Protein AF-A0A7C3D0Q3-F1 (afdb_monomer_lite)

Radius of gyration: 20.53 Å; chains: 1; bounding box: 54×40×54 Å

Secondary structure (DSSP, 8-state):
-GGGT----HHHHS-HHHHHHHTTSSPPPHHHHHHHHHHHHHHHHTTPPPPHHHHHHHHHHHHHHHHHHHHHHHHTT--B-EEE--TTPPPPSSHHHHHSPPHHHHHHHHHHHHHHHHHT--EEEEEE---HHHHHHHHHHHHHHHHH-HHHHHHTTTEEEEEEEE-STTHHHHHHHHHHHHHHHHH--BGGGTB-SPP-HHHHHHHHHHHHHHB-EEEEEETTEEEEEESEEE-S-SS---

Structure (mmCIF, N/CA/C/O backbone):
data_AF-A0A7C3D0Q3-F1
#
_entry.id   AF-A0A7C3D0Q3-F1
#
loop_
_atom_site.group_PDB
_atom_site.id
_atom_site.type_symbol
_atom_site.label_atom_id
_atom_site.label_alt_id
_atom_site.label_comp_id
_atom_site.label_asym_id
_atom_site.label_entity_id
_atom_site.label_seq_id
_atom_site.pdbx_PDB_ins_code
_atom_site.Cartn_x
_atom_site.Cartn_y
_atom_site.Cartn_z
_atom_site.occupancy
_atom_site.B_iso_or_equiv
_atom_site.auth_seq_id
_atom_site.auth_comp_id
_atom_site.auth_asym_id
_atom_site.auth_atom_id
_atom_site.pdbx_PDB_model_num
ATOM 1 N N . MET A 1 1 ? 21.676 -4.104 -4.664 1.00 45.81 1 MET A N 1
ATOM 2 C CA . MET A 1 1 ? 20.736 -3.041 -4.237 1.00 45.81 1 MET A CA 1
ATOM 3 C C . MET A 1 1 ? 21.414 -2.042 -3.300 1.00 45.81 1 MET A C 1
ATOM 5 O O . MET A 1 1 ? 21.421 -0.867 -3.633 1.00 45.81 1 MET A O 1
ATOM 9 N N . HIS A 1 2 ? 22.085 -2.484 -2.223 1.00 41.41 2 HIS A N 1
ATOM 10 C CA . HIS A 1 2 ? 22.791 -1.595 -1.275 1.00 41.41 2 HIS A CA 1
ATOM 11 C C . HIS A 1 2 ? 23.830 -0.653 -1.924 1.00 41.41 2 HIS A C 1
ATOM 13 O O . HIS A 1 2 ? 23.932 0.513 -1.553 1.00 41.41 2 HIS A O 1
ATOM 19 N N . GLN A 1 3 ? 24.542 -1.120 -2.960 1.00 43.50 3 GLN A N 1
ATOM 20 C CA . GLN A 1 3 ? 25.507 -0.311 -3.723 1.00 43.50 3 GLN A CA 1
ATOM 21 C C . GLN A 1 3 ? 24.877 0.826 -4.552 1.00 43.50 3 GLN A C 1
ATOM 23 O O . GLN A 1 3 ? 25.580 1.761 -4.916 1.00 43.50 3 GLN A O 1
ATOM 28 N N . PHE A 1 4 ? 23.568 0.789 -4.824 1.00 53.25 4 PHE A N 1
ATOM 29 C CA . PHE A 1 4 ? 22.876 1.795 -5.644 1.00 53.25 4 PHE A CA 1
ATOM 30 C C . PHE A 1 4 ? 22.077 2.814 -4.809 1.00 53.25 4 PHE A C 1
ATOM 32 O O . PHE A 1 4 ? 21.431 3.690 -5.382 1.00 53.25 4 PHE A O 1
ATOM 39 N N . ARG A 1 5 ? 22.106 2.713 -3.465 1.00 52.53 5 ARG A N 1
ATOM 40 C CA . ARG A 1 5 ? 21.448 3.627 -2.497 1.00 52.53 5 ARG A CA 1
ATOM 41 C C . ARG A 1 5 ? 19.983 3.972 -2.813 1.00 52.53 5 ARG A C 1
ATOM 43 O O . ARG A 1 5 ? 19.492 5.027 -2.425 1.00 52.53 5 ARG A O 1
ATOM 50 N N . THR A 1 6 ? 19.278 3.118 -3.551 1.00 56.53 6 THR A N 1
ATOM 51 C CA . THR A 1 6 ? 17.908 3.403 -3.976 1.00 56.53 6 THR A CA 1
ATOM 52 C C . THR A 1 6 ? 16.942 2.612 -3.112 1.00 56.53 6 THR A C 1
ATOM 54 O O . THR A 1 6 ? 16.815 1.402 -3.266 1.00 56.53 6 THR A O 1
ATOM 57 N N . GLU A 1 7 ? 16.263 3.304 -2.202 1.00 65.88 7 GLU A N 1
ATOM 58 C CA . GLU A 1 7 ? 15.117 2.753 -1.485 1.00 65.88 7 GLU A CA 1
ATOM 59 C C . GLU A 1 7 ? 13.996 2.423 -2.480 1.00 65.88 7 GLU A C 1
ATOM 61 O O . GLU A 1 7 ? 13.684 3.225 -3.382 1.00 65.88 7 GLU A O 1
ATOM 66 N N . LEU A 1 8 ? 13.423 1.234 -2.318 1.00 71.12 8 LEU A N 1
ATOM 67 C CA . LEU A 1 8 ? 12.387 0.693 -3.174 1.00 71.12 8 LEU A CA 1
ATOM 68 C C . LEU A 1 8 ? 11.026 1.226 -2.724 1.00 71.12 8 LEU A C 1
ATOM 70 O O . LEU A 1 8 ? 10.570 0.910 -1.635 1.00 71.12 8 LEU A O 1
ATOM 74 N N . LYS A 1 9 ? 10.381 2.034 -3.567 1.00 76.50 9 LYS A N 1
ATOM 75 C CA . LYS A 1 9 ? 9.036 2.569 -3.307 1.00 76.50 9 LYS A CA 1
ATOM 76 C C . LYS A 1 9 ? 8.086 2.135 -4.406 1.00 76.50 9 LYS A C 1
ATOM 78 O O . LYS A 1 9 ? 8.484 2.108 -5.577 1.00 76.50 9 LYS A O 1
ATOM 83 N N . GLY A 1 10 ? 6.831 1.870 -4.064 1.00 72.31 10 GLY A N 1
ATOM 84 C CA . GLY A 1 10 ? 5.774 1.534 -5.015 1.00 72.31 10 GLY A CA 1
ATOM 85 C C . GLY A 1 10 ? 5.670 2.574 -6.126 1.00 72.31 10 GLY A C 1
ATOM 86 O O . GLY A 1 10 ? 5.628 2.227 -7.306 1.00 72.31 10 GLY A O 1
ATOM 87 N N . CYS A 1 11 ? 5.791 3.857 -5.771 1.00 80.31 11 CYS A N 1
ATOM 88 C CA . CYS A 1 11 ? 5.812 4.954 -6.735 1.00 80.31 11 CYS A CA 1
ATOM 89 C C . CYS A 1 11 ? 6.994 4.916 -7.712 1.00 80.31 11 CYS A C 1
ATOM 91 O O . CYS A 1 11 ? 6.843 5.394 -8.827 1.00 80.31 11 CYS A O 1
ATOM 93 N N . LYS A 1 12 ? 8.146 4.335 -7.349 1.00 84.25 12 LYS A N 1
ATOM 94 C CA . LYS A 1 12 ? 9.314 4.196 -8.240 1.00 84.25 12 LYS A CA 1
ATOM 95 C C . LYS A 1 12 ? 9.237 2.950 -9.120 1.00 84.25 12 LYS A C 1
ATOM 97 O O . LYS A 1 12 ? 9.771 2.966 -10.233 1.00 84.25 12 LYS A O 1
ATOM 102 N N . LEU A 1 13 ? 8.617 1.880 -8.616 1.00 87.69 13 LEU A N 1
ATOM 103 C CA . LEU A 1 13 ? 8.416 0.632 -9.354 1.00 87.69 13 LEU A CA 1
ATOM 104 C C . LEU A 1 13 ? 7.278 0.731 -10.369 1.00 87.69 13 LEU A C 1
ATOM 106 O O . LEU A 1 13 ? 7.386 0.187 -11.464 1.00 87.69 13 LEU A O 1
ATOM 110 N N . LEU A 1 14 ? 6.199 1.426 -10.011 1.00 94.06 14 LEU A N 1
ATOM 111 C CA . LEU A 1 14 ? 4.959 1.478 -10.783 1.00 94.06 14 LEU A CA 1
ATOM 112 C C . LEU A 1 14 ? 4.667 2.872 -11.357 1.00 94.06 14 LEU A C 1
ATOM 114 O O . LEU A 1 14 ? 3.518 3.198 -11.675 1.00 94.06 14 LEU A O 1
ATOM 118 N N . ASP A 1 15 ? 5.689 3.710 -11.521 1.00 93.25 15 ASP A N 1
ATOM 119 C CA . ASP A 1 15 ? 5.533 4.985 -12.220 1.00 93.25 15 ASP A CA 1
ATOM 120 C C . ASP A 1 15 ? 5.135 4.784 -13.694 1.00 93.25 15 ASP A C 1
ATOM 122 O O . ASP A 1 15 ? 5.474 3.769 -14.306 1.00 93.25 15 ASP A O 1
ATOM 126 N N . ARG A 1 16 ? 4.444 5.764 -14.289 1.00 94.62 16 ARG A N 1
ATOM 127 C CA . ARG A 1 16 ? 3.975 5.734 -15.686 1.00 94.62 16 ARG A CA 1
ATOM 128 C C . ARG A 1 16 ? 5.104 5.445 -16.672 1.00 94.62 16 ARG A C 1
ATOM 130 O O . ARG A 1 16 ? 4.909 4.670 -17.610 1.00 94.62 16 ARG A O 1
ATOM 13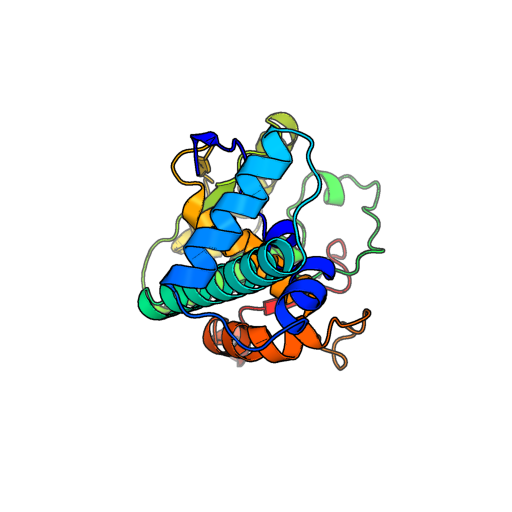7 N N . ASP A 1 17 ? 6.293 5.987 -16.424 1.00 94.69 17 ASP A N 1
ATOM 138 C CA . ASP A 1 17 ? 7.461 5.726 -17.262 1.00 94.69 17 ASP A CA 1
ATOM 139 C C . ASP A 1 17 ? 7.874 4.253 -17.252 1.00 94.69 17 ASP A C 1
ATOM 141 O O . ASP A 1 17 ? 8.265 3.729 -18.290 1.00 94.69 17 ASP A O 1
ATOM 145 N N . ARG A 1 18 ? 7.728 3.537 -16.128 1.00 95.25 18 ARG A N 1
ATOM 146 C CA . ARG A 1 18 ? 8.068 2.104 -16.054 1.00 95.25 18 ARG A CA 1
ATOM 147 C C . ARG A 1 18 ? 7.176 1.273 -16.961 1.00 95.25 18 ARG A C 1
ATOM 149 O O . ARG A 1 18 ? 7.678 0.411 -17.676 1.00 95.25 18 ARG A O 1
ATOM 156 N N . PHE A 1 19 ? 5.883 1.585 -16.995 1.00 96.56 19 PHE A N 1
ATOM 157 C CA . PHE A 1 19 ? 4.938 0.956 -17.918 1.00 96.56 19 PHE A CA 1
ATOM 158 C C . PHE A 1 19 ? 5.254 1.309 -19.371 1.00 96.56 19 PHE A C 1
ATOM 160 O O . PHE A 1 19 ? 5.322 0.415 -20.214 1.00 96.56 19 PHE A O 1
ATOM 167 N N . LYS A 1 20 ? 5.507 2.595 -19.653 1.00 97.25 20 LYS A N 1
ATOM 168 C CA . LYS A 1 20 ? 5.887 3.063 -20.990 1.00 97.25 20 LYS A CA 1
ATOM 169 C C . LYS A 1 20 ? 7.144 2.360 -21.492 1.00 97.25 20 LYS A C 1
ATOM 171 O O . LYS A 1 20 ? 7.180 1.960 -22.648 1.00 97.25 20 LYS A O 1
ATOM 176 N N . TRP A 1 21 ? 8.168 2.222 -20.653 1.00 97.38 21 TRP A N 1
ATOM 177 C CA . TRP A 1 21 ? 9.415 1.553 -21.012 1.00 97.38 21 TRP A CA 1
ATOM 178 C C . TRP A 1 21 ? 9.213 0.055 -21.199 1.00 97.38 21 TRP A C 1
ATOM 180 O O . TRP A 1 21 ? 9.651 -0.486 -22.209 1.00 97.38 21 TRP A O 1
ATOM 190 N N . ALA A 1 22 ? 8.492 -0.602 -20.288 1.00 97.38 22 ALA A N 1
ATOM 191 C CA . ALA A 1 22 ? 8.240 -2.036 -20.374 1.00 97.38 22 ALA A CA 1
ATOM 192 C C . ALA A 1 22 ? 7.508 -2.442 -21.663 1.00 97.38 22 ALA A C 1
ATOM 194 O O . ALA A 1 22 ? 7.769 -3.517 -22.196 1.00 97.38 22 ALA A O 1
ATOM 195 N N . ALA A 1 23 ? 6.620 -1.578 -22.164 1.00 96.69 23 ALA A N 1
ATOM 196 C CA . ALA A 1 23 ? 5.818 -1.813 -23.362 1.00 96.69 23 ALA A CA 1
ATOM 197 C C . ALA A 1 23 ? 6.560 -1.561 -24.691 1.00 96.69 23 ALA A C 1
ATOM 199 O O . ALA A 1 23 ? 5.982 -1.769 -25.754 1.00 96.69 23 ALA A O 1
ATOM 200 N N . GLN A 1 24 ? 7.818 -1.099 -24.672 1.00 96.62 24 GLN A N 1
ATOM 201 C CA . GLN A 1 24 ? 8.555 -0.765 -25.902 1.00 96.62 24 GLN A CA 1
ATOM 202 C C . GLN A 1 24 ? 8.934 -1.993 -26.743 1.00 96.62 24 GLN A C 1
ATOM 204 O O . GLN A 1 24 ? 9.170 -1.858 -27.945 1.00 96.62 24 GLN A O 1
ATOM 209 N N . ALA A 1 25 ? 9.032 -3.172 -26.132 1.00 95.81 25 ALA A N 1
ATOM 210 C CA . ALA A 1 25 ? 9.356 -4.421 -26.812 1.00 95.81 25 ALA A CA 1
ATOM 211 C C . ALA A 1 25 ? 8.701 -5.613 -26.089 1.00 95.81 25 ALA A C 1
ATOM 213 O O . ALA A 1 25 ? 8.248 -5.453 -24.950 1.00 95.81 25 ALA A O 1
ATOM 214 N N . PRO A 1 26 ? 8.668 -6.805 -26.715 1.00 96.69 26 PRO A N 1
ATOM 215 C CA . PRO A 1 26 ? 8.272 -8.040 -26.044 1.00 96.69 26 PRO A CA 1
ATOM 216 C C . PRO A 1 26 ? 9.083 -8.313 -24.770 1.00 96.69 26 PRO A C 1
ATOM 218 O O . PRO A 1 26 ? 10.169 -7.759 -24.567 1.00 96.69 26 PRO A O 1
ATOM 221 N N . THR A 1 27 ? 8.553 -9.177 -23.904 1.00 95.81 27 THR A N 1
ATOM 222 C CA . THR A 1 27 ? 9.229 -9.590 -22.668 1.00 95.81 27 THR A CA 1
ATOM 223 C C . THR A 1 27 ? 10.600 -10.187 -22.978 1.00 95.81 27 THR A C 1
ATOM 225 O O . THR A 1 27 ? 10.702 -11.163 -23.717 1.00 95.81 27 THR A O 1
ATOM 228 N N . MET A 1 28 ? 11.646 -9.599 -22.399 1.00 97.44 28 MET A N 1
ATOM 229 C CA . MET A 1 28 ? 13.014 -10.103 -22.501 1.00 97.44 28 MET A CA 1
ATOM 230 C C . MET A 1 28 ? 13.199 -11.344 -21.629 1.00 97.44 28 MET A C 1
ATOM 232 O O . MET A 1 28 ? 12.599 -11.438 -20.551 1.00 97.44 28 MET A O 1
ATOM 236 N N . SER A 1 29 ? 14.098 -12.240 -22.041 1.00 97.38 29 SER A N 1
ATOM 237 C CA . SER A 1 29 ? 14.548 -13.340 -21.183 1.00 97.38 29 SER A CA 1
ATOM 238 C C . SER A 1 29 ? 15.162 -12.811 -19.881 1.00 97.38 29 SER A C 1
ATOM 240 O O . SER A 1 29 ? 15.608 -11.663 -19.797 1.00 97.38 29 SER A O 1
ATOM 242 N N . ASP A 1 30 ? 15.205 -13.640 -18.839 1.00 95.44 30 ASP A N 1
ATOM 243 C CA . ASP A 1 30 ? 15.757 -13.241 -17.539 1.00 95.44 30 ASP A CA 1
ATOM 244 C C . ASP A 1 30 ? 17.223 -12.800 -17.628 1.00 95.44 30 ASP A C 1
ATOM 246 O O . ASP A 1 30 ? 17.633 -11.849 -16.954 1.00 95.44 30 ASP A O 1
ATOM 250 N N . GLU A 1 31 ? 18.005 -13.456 -18.486 1.00 96.62 31 GLU A N 1
ATOM 251 C CA . GLU A 1 31 ? 19.406 -13.121 -18.722 1.00 96.62 31 GLU A CA 1
ATOM 252 C C . GLU A 1 31 ? 19.555 -11.752 -19.399 1.00 96.62 31 GLU A C 1
ATOM 254 O O . GLU A 1 31 ? 20.268 -10.879 -18.890 1.00 96.62 31 GLU A O 1
ATOM 259 N N . GLU A 1 32 ? 18.831 -11.519 -20.497 1.00 96.75 32 GLU A N 1
ATOM 260 C CA . GLU A 1 32 ? 18.853 -10.245 -21.222 1.00 96.75 32 GLU A CA 1
ATOM 261 C C . GLU A 1 32 ? 18.337 -9.099 -20.353 1.00 96.75 32 GLU A C 1
ATOM 263 O O . GLU A 1 32 ? 18.974 -8.043 -20.257 1.00 96.75 32 GLU A O 1
ATOM 268 N N . ARG A 1 33 ? 17.216 -9.320 -19.656 1.00 97.19 33 ARG A N 1
ATOM 269 C CA . ARG A 1 33 ? 16.605 -8.333 -18.762 1.00 97.19 33 ARG A CA 1
ATOM 270 C C . ARG A 1 33 ? 17.564 -7.947 -17.645 1.00 97.19 33 ARG A C 1
ATOM 272 O O . ARG A 1 33 ? 17.720 -6.757 -17.362 1.00 97.19 33 ARG A O 1
ATOM 279 N N . ARG A 1 34 ? 18.265 -8.914 -17.041 1.00 95.88 34 ARG A N 1
ATOM 280 C CA . ARG A 1 34 ? 19.290 -8.659 -16.016 1.00 95.88 34 ARG A CA 1
ATOM 281 C C . ARG A 1 34 ? 20.467 -7.869 -16.583 1.00 95.88 34 ARG A C 1
ATOM 283 O O . ARG A 1 34 ? 20.868 -6.870 -15.982 1.00 95.88 34 ARG A O 1
ATOM 290 N N . LYS A 1 35 ? 21.005 -8.286 -17.734 1.00 96.69 35 LYS A N 1
ATOM 291 C CA . LYS A 1 35 ? 22.137 -7.626 -18.404 1.00 96.69 35 LYS A CA 1
ATOM 292 C C . LYS A 1 35 ? 21.831 -6.155 -18.690 1.00 96.69 35 LYS A C 1
ATOM 294 O O . LYS A 1 35 ? 22.600 -5.276 -18.297 1.00 96.69 35 LYS A O 1
ATOM 299 N N . HIS A 1 36 ? 20.696 -5.883 -19.325 1.00 97.31 36 HIS A N 1
ATOM 300 C CA . HIS A 1 36 ? 20.295 -4.536 -19.721 1.00 97.31 36 HIS A CA 1
ATOM 301 C C . HIS A 1 36 ? 19.826 -3.673 -18.540 1.00 97.31 36 HIS A C 1
ATOM 303 O O . HIS A 1 36 ? 20.152 -2.490 -18.498 1.00 97.31 36 HIS A O 1
ATOM 309 N N . SER A 1 37 ? 19.162 -4.242 -17.528 1.00 95.69 37 SER A N 1
ATOM 310 C CA . SER A 1 37 ? 18.821 -3.492 -16.305 1.00 95.69 37 SER A CA 1
ATOM 311 C C . SER A 1 37 ? 20.069 -3.057 -15.537 1.00 95.69 37 SER A C 1
ATOM 313 O O . SER A 1 37 ? 20.123 -1.943 -15.018 1.00 95.69 37 SER A O 1
ATOM 315 N N . ARG A 1 38 ? 21.111 -3.902 -15.495 1.00 93.62 38 ARG A N 1
ATOM 316 C CA . ARG A 1 38 ? 22.406 -3.506 -14.924 1.00 93.62 38 ARG A CA 1
ATOM 317 C C . ARG A 1 38 ? 23.024 -2.360 -15.723 1.00 93.62 38 ARG A C 1
ATOM 319 O O . ARG A 1 38 ? 23.459 -1.386 -15.121 1.00 93.62 38 ARG A O 1
ATOM 326 N N . GLY A 1 39 ? 23.002 -2.452 -17.055 1.00 94.56 39 GLY A N 1
ATOM 327 C CA . GLY A 1 39 ? 23.456 -1.377 -17.946 1.00 94.56 39 GLY A CA 1
ATOM 328 C C . GLY A 1 39 ? 22.745 -0.046 -17.683 1.00 94.56 39 GLY A C 1
ATOM 329 O O . GLY A 1 39 ? 23.408 0.979 -17.528 1.00 94.56 39 GLY A O 1
ATOM 330 N N . PHE A 1 40 ? 21.417 -0.073 -17.521 1.00 95.12 40 PHE A N 1
ATOM 331 C CA . PHE A 1 40 ? 20.610 1.096 -17.153 1.00 95.12 40 PHE A CA 1
ATOM 332 C C . PHE A 1 40 ? 21.117 1.774 -15.870 1.00 95.12 40 PHE A C 1
ATOM 334 O O . PHE A 1 40 ? 21.390 2.975 -15.864 1.00 95.12 40 PHE A O 1
ATOM 341 N N . LEU A 1 41 ? 21.285 0.999 -14.792 1.00 91.50 41 LEU A N 1
ATOM 342 C CA . LEU A 1 41 ? 21.728 1.516 -13.493 1.00 91.50 41 LEU A CA 1
ATOM 343 C C . LEU A 1 41 ? 23.166 2.050 -13.543 1.00 91.50 41 LEU A C 1
ATOM 345 O O . LEU A 1 41 ? 23.435 3.135 -13.029 1.00 91.50 41 LEU A O 1
ATOM 349 N N . THR A 1 42 ? 24.082 1.321 -14.188 1.00 92.00 42 THR A N 1
ATOM 350 C CA . THR A 1 42 ? 25.484 1.736 -14.339 1.00 92.00 42 THR A CA 1
ATOM 351 C C . THR A 1 42 ? 25.596 3.047 -15.114 1.00 92.00 42 THR A C 1
ATOM 353 O O . THR A 1 42 ? 26.280 3.963 -14.666 1.00 92.00 42 THR A O 1
ATOM 356 N N . ARG A 1 43 ? 24.873 3.198 -16.230 1.00 91.81 43 ARG A N 1
ATOM 357 C CA . ARG A 1 43 ? 24.879 4.448 -17.007 1.00 91.81 43 ARG A CA 1
ATOM 358 C C . ARG A 1 43 ? 24.322 5.630 -16.221 1.00 91.81 43 ARG A C 1
ATOM 360 O O . ARG A 1 43 ? 24.859 6.727 -16.342 1.00 91.81 43 ARG A O 1
ATOM 367 N N . GLY A 1 44 ? 23.312 5.402 -15.378 1.00 87.06 44 GLY A N 1
ATOM 368 C CA . GLY A 1 44 ? 22.805 6.414 -14.450 1.00 87.06 44 GLY A CA 1
ATOM 369 C C . GLY A 1 44 ? 23.881 6.930 -13.487 1.00 87.06 44 GLY A C 1
ATOM 370 O O . GLY A 1 44 ? 23.995 8.140 -13.297 1.00 87.06 44 GLY A O 1
ATOM 371 N N . LEU A 1 45 ? 24.720 6.039 -12.943 1.00 86.94 45 LEU A N 1
ATOM 372 C CA . LEU A 1 45 ? 25.861 6.421 -12.096 1.00 86.94 45 LEU A CA 1
ATOM 373 C C . LEU A 1 45 ? 26.939 7.185 -12.879 1.00 86.94 45 LEU A C 1
ATOM 375 O O . LEU A 1 45 ? 27.505 8.151 -12.375 1.00 86.94 45 LEU A O 1
ATOM 379 N N . GLU A 1 46 ? 27.186 6.788 -14.126 1.00 91.69 46 GLU A N 1
ATOM 380 C CA . GLU A 1 46 ? 28.149 7.438 -15.025 1.00 91.69 46 GLU A CA 1
ATOM 381 C C . GLU A 1 46 ? 27.623 8.736 -15.667 1.00 91.69 46 GLU A C 1
ATOM 383 O O . GLU A 1 46 ? 28.329 9.346 -16.469 1.00 91.69 46 GLU A O 1
ATOM 388 N N . LYS A 1 47 ? 26.387 9.157 -15.355 1.00 90.06 47 LYS A N 1
ATOM 389 C CA . LYS A 1 47 ? 25.687 10.289 -15.996 1.00 90.06 47 LYS A CA 1
ATOM 390 C C . LYS A 1 47 ? 25.611 10.172 -17.529 1.00 90.06 47 LYS A C 1
ATOM 392 O O . LYS A 1 47 ? 25.599 11.175 -18.240 1.00 90.06 47 LYS A O 1
ATOM 397 N N . LYS A 1 48 ? 25.542 8.944 -18.048 1.00 93.81 48 LYS A N 1
ATOM 398 C CA . LYS A 1 48 ? 25.345 8.644 -19.473 1.00 93.81 48 LYS A CA 1
ATOM 399 C C . LYS A 1 48 ? 23.886 8.298 -19.747 1.00 93.81 48 LYS A C 1
ATOM 401 O O . LYS A 1 48 ? 23.199 7.736 -18.898 1.00 93.81 48 LYS A O 1
ATOM 406 N N . SER A 1 49 ? 23.433 8.565 -20.969 1.00 93.31 49 SER A N 1
ATOM 407 C CA . SER A 1 49 ? 22.082 8.185 -21.395 1.00 93.31 49 SER A CA 1
ATOM 408 C C . SER A 1 49 ? 21.980 6.668 -21.618 1.00 93.31 49 SER A C 1
ATOM 410 O O . SER A 1 49 ? 22.802 6.112 -22.361 1.00 93.31 49 SER A O 1
ATOM 412 N N . PRO A 1 50 ? 20.999 5.982 -21.000 1.00 95.94 50 PRO A N 1
ATOM 413 C CA . PRO A 1 50 ? 20.682 4.594 -21.316 1.00 95.94 50 PRO A CA 1
ATOM 414 C C . PRO A 1 50 ? 20.119 4.430 -22.731 1.00 95.94 50 PRO A C 1
ATOM 416 O O . PRO A 1 50 ? 19.468 5.315 -23.281 1.00 95.94 50 PRO A O 1
ATOM 419 N N . SER A 1 51 ? 20.363 3.267 -23.319 1.00 96.50 51 SER A N 1
ATOM 420 C CA . SER A 1 51 ? 19.784 2.835 -24.589 1.00 96.50 51 SER A CA 1
ATOM 421 C C . SER A 1 51 ? 18.324 2.403 -24.432 1.00 96.50 51 SER A C 1
ATOM 423 O O . SER A 1 51 ? 17.851 2.096 -23.335 1.00 96.50 51 SER A O 1
ATOM 425 N N . ARG A 1 52 ? 17.609 2.299 -25.558 1.00 96.75 52 ARG A N 1
ATOM 426 C CA . ARG A 1 52 ? 16.217 1.821 -25.601 1.00 96.75 52 ARG A CA 1
ATOM 427 C C . ARG A 1 52 ? 16.038 0.446 -24.941 1.00 96.75 52 ARG A C 1
ATOM 429 O O . ARG A 1 52 ? 15.098 0.262 -24.171 1.00 96.75 52 ARG A O 1
ATOM 436 N N . ASN A 1 53 ? 16.953 -0.496 -25.186 1.00 97.56 53 ASN A N 1
ATOM 437 C CA . ASN A 1 53 ? 16.889 -1.835 -24.585 1.00 97.56 53 ASN A CA 1
ATOM 438 C C . ASN A 1 53 ? 17.121 -1.791 -23.070 1.00 97.56 53 ASN A C 1
ATOM 440 O O . ASN A 1 53 ? 16.469 -2.521 -22.334 1.00 97.56 53 ASN A O 1
ATOM 444 N N . GLU A 1 54 ? 17.996 -0.906 -22.588 1.00 97.44 54 GLU A N 1
ATOM 445 C CA . GLU A 1 54 ? 18.240 -0.712 -21.153 1.00 97.44 54 GLU A CA 1
ATOM 446 C C . GLU A 1 54 ? 17.026 -0.088 -20.447 1.00 97.44 54 GLU A C 1
ATOM 448 O O . GLU A 1 54 ? 16.625 -0.583 -19.394 1.00 97.44 54 GLU A O 1
ATOM 453 N N . PHE A 1 55 ? 16.379 0.920 -21.049 1.00 97.25 55 PHE A N 1
ATOM 454 C CA . PHE A 1 55 ? 15.097 1.442 -20.557 1.00 97.25 55 PHE A CA 1
ATOM 455 C C . PHE A 1 55 ? 14.029 0.346 -20.508 1.00 97.25 55 PHE A C 1
ATOM 457 O O . PHE A 1 55 ? 13.384 0.158 -19.475 1.00 97.25 55 PHE A O 1
ATOM 464 N N . THR A 1 56 ? 13.867 -0.395 -21.609 1.00 98.06 56 THR A N 1
ATOM 465 C CA . THR A 1 56 ? 12.871 -1.469 -21.724 1.00 98.06 56 THR A CA 1
ATOM 466 C C . THR A 1 56 ? 13.078 -2.533 -20.652 1.00 98.06 56 THR A C 1
ATOM 468 O O . THR A 1 56 ? 12.150 -2.849 -19.908 1.00 98.06 56 THR A O 1
ATOM 471 N N . ALA A 1 57 ? 14.309 -3.033 -20.521 1.00 97.81 57 ALA A N 1
ATOM 472 C CA . ALA A 1 57 ? 14.671 -4.048 -19.542 1.00 97.81 57 ALA A CA 1
ATOM 473 C C . ALA A 1 57 ? 14.397 -3.587 -18.111 1.00 97.81 57 ALA A C 1
ATOM 475 O O . ALA A 1 57 ? 13.817 -4.339 -17.331 1.00 97.81 57 ALA A O 1
ATOM 476 N N . TYR A 1 58 ? 14.761 -2.345 -17.779 1.00 96.75 58 TYR A N 1
ATOM 477 C CA . TYR A 1 58 ? 14.535 -1.799 -16.447 1.00 96.75 58 TYR A CA 1
ATOM 478 C C . TYR A 1 58 ? 13.042 -1.619 -16.143 1.00 96.75 58 TYR A C 1
ATOM 480 O O . TYR A 1 58 ? 12.587 -1.993 -15.063 1.00 96.75 58 TYR A O 1
ATOM 488 N N . GLY A 1 59 ? 12.254 -1.127 -17.107 1.00 97.00 59 GLY A N 1
ATOM 489 C CA . GLY A 1 59 ? 10.796 -1.059 -16.988 1.00 97.00 59 GLY A CA 1
ATOM 490 C C . GLY A 1 59 ? 10.173 -2.435 -16.737 1.00 97.00 59 GLY A C 1
ATOM 491 O O . GLY A 1 59 ? 9.408 -2.598 -15.787 1.00 97.00 59 GLY A O 1
ATOM 492 N N . GLN A 1 60 ? 10.547 -3.443 -17.537 1.00 97.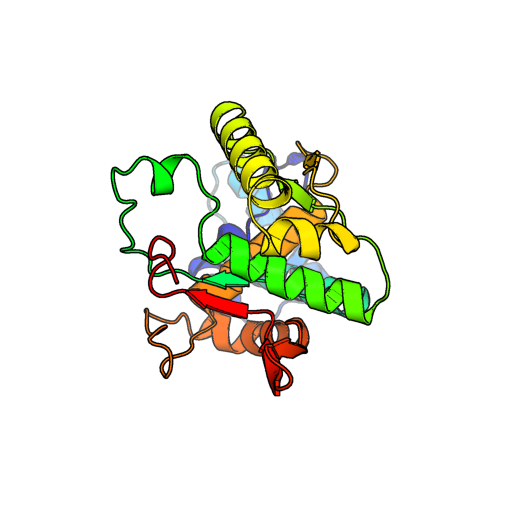56 60 GLN A N 1
ATOM 493 C CA . GLN A 1 60 ? 10.091 -4.824 -17.345 1.00 97.56 60 GLN A CA 1
ATOM 494 C C . GLN A 1 60 ? 10.525 -5.371 -15.977 1.00 97.56 60 GLN A C 1
ATOM 496 O O . GLN A 1 60 ? 9.706 -5.945 -15.266 1.00 97.56 60 GLN A O 1
ATOM 501 N N . ALA A 1 61 ? 11.773 -5.137 -15.557 1.00 96.56 61 ALA A N 1
ATOM 502 C CA . ALA A 1 61 ? 12.288 -5.588 -14.267 1.00 96.56 61 ALA A CA 1
ATOM 503 C C . ALA A 1 61 ? 11.531 -4.976 -13.077 1.00 96.56 61 ALA A C 1
ATOM 505 O O . ALA A 1 61 ? 11.242 -5.690 -12.120 1.00 96.56 61 ALA A O 1
ATOM 506 N N . CYS A 1 62 ? 11.158 -3.692 -13.137 1.00 95.88 62 CYS A N 1
ATOM 507 C CA . CYS A 1 62 ? 10.332 -3.068 -12.101 1.00 95.88 62 CYS A CA 1
ATOM 508 C C . CYS A 1 62 ? 8.950 -3.730 -11.985 1.00 95.88 62 CYS A C 1
ATOM 510 O O . CYS A 1 62 ? 8.484 -3.981 -10.872 1.00 95.88 62 CYS A O 1
ATOM 512 N N . LEU A 1 63 ? 8.309 -4.039 -13.118 1.00 96.50 63 LEU A N 1
ATOM 513 C CA . LEU A 1 63 ? 7.007 -4.711 -13.125 1.00 96.50 63 LEU A CA 1
ATOM 514 C C . LEU A 1 63 ? 7.106 -6.160 -12.629 1.00 96.50 63 LEU A C 1
ATOM 516 O O . LEU A 1 63 ? 6.263 -6.574 -11.835 1.00 96.50 63 LEU A O 1
ATOM 520 N N . GLU A 1 64 ? 8.128 -6.911 -13.050 1.00 96.00 64 GLU A N 1
ATOM 521 C CA . GLU A 1 64 ? 8.370 -8.271 -12.547 1.00 96.00 64 GLU A CA 1
ATOM 522 C C . GLU A 1 64 ? 8.655 -8.273 -11.046 1.00 96.00 64 GLU A C 1
ATOM 524 O O . GLU A 1 64 ? 8.135 -9.116 -10.321 1.00 96.00 64 GLU A O 1
ATOM 529 N N . MET A 1 65 ? 9.417 -7.297 -10.549 1.00 94.56 65 MET A N 1
ATOM 530 C CA . MET A 1 65 ? 9.671 -7.170 -9.118 1.00 94.56 65 MET A CA 1
ATOM 531 C C . MET A 1 65 ? 8.384 -6.903 -8.335 1.00 94.56 65 MET A C 1
ATOM 533 O O . MET A 1 65 ? 8.144 -7.557 -7.323 1.00 94.56 65 MET A O 1
ATOM 537 N N . ALA A 1 66 ? 7.532 -5.990 -8.810 1.00 96.19 66 ALA A N 1
ATOM 538 C CA . ALA A 1 66 ? 6.245 -5.729 -8.172 1.00 96.19 66 ALA A CA 1
ATOM 539 C C . ALA A 1 66 ? 5.364 -6.990 -8.139 1.00 96.19 66 ALA A C 1
ATOM 541 O O . ALA A 1 66 ? 4.809 -7.318 -7.093 1.00 96.19 6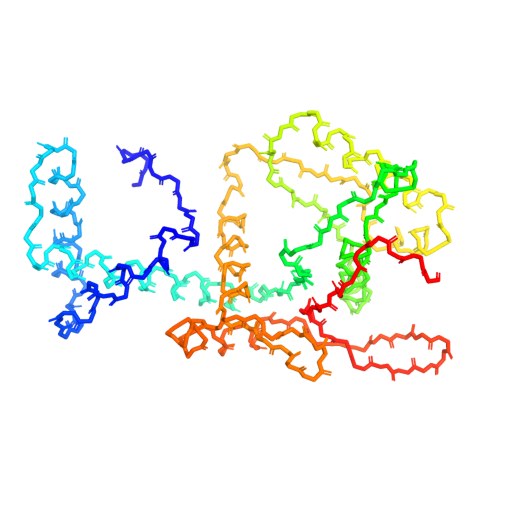6 ALA A O 1
ATOM 542 N N . ARG A 1 67 ? 5.286 -7.745 -9.246 1.00 96.31 67 ARG A N 1
ATOM 543 C CA . ARG A 1 67 ? 4.569 -9.033 -9.281 1.00 96.31 67 ARG A CA 1
ATOM 544 C C . ARG A 1 67 ? 5.162 -10.047 -8.309 1.00 96.31 67 ARG A C 1
ATOM 546 O O . ARG A 1 67 ? 4.409 -10.692 -7.591 1.00 96.31 67 ARG A O 1
ATOM 553 N N . GLY A 1 68 ? 6.488 -10.157 -8.254 1.00 95.88 68 GLY A N 1
ATOM 554 C CA . GLY A 1 68 ? 7.185 -11.042 -7.324 1.00 95.88 68 GLY A CA 1
ATOM 555 C C . GLY A 1 68 ? 6.873 -10.722 -5.861 1.00 95.88 68 GLY A C 1
ATOM 556 O O . GLY A 1 68 ? 6.661 -11.640 -5.075 1.00 95.88 68 GLY A O 1
ATOM 557 N N . ILE A 1 69 ? 6.759 -9.438 -5.505 1.00 95.94 69 ILE A N 1
ATOM 558 C CA . ILE A 1 69 ? 6.351 -9.011 -4.157 1.00 95.94 69 ILE A CA 1
ATOM 559 C C . ILE A 1 69 ? 4.914 -9.455 -3.858 1.00 95.94 69 ILE A C 1
ATOM 561 O O . ILE A 1 69 ? 4.679 -10.062 -2.818 1.00 95.94 69 ILE A O 1
ATOM 565 N N . PHE A 1 70 ? 3.959 -9.221 -4.764 1.00 97.38 70 PHE A N 1
ATOM 566 C CA . PHE A 1 70 ? 2.575 -9.682 -4.577 1.00 97.38 70 PHE A CA 1
ATOM 567 C C . PHE A 1 70 ? 2.464 -11.211 -4.498 1.00 97.38 70 PHE A C 1
ATOM 569 O O . PHE A 1 70 ? 1.732 -11.734 -3.658 1.00 97.38 70 PHE A O 1
ATOM 576 N N . GLN A 1 71 ? 3.233 -11.933 -5.316 1.00 97.50 71 GLN A N 1
ATOM 577 C CA . GLN A 1 71 ? 3.315 -13.389 -5.251 1.00 97.50 71 GLN A CA 1
ATOM 578 C C . GLN A 1 71 ? 3.872 -13.857 -3.903 1.00 97.50 71 GLN A C 1
ATOM 580 O O . GLN A 1 71 ? 3.327 -14.788 -3.315 1.00 97.50 71 GLN A O 1
ATOM 585 N N . ALA A 1 72 ? 4.925 -13.214 -3.392 1.00 96.50 72 ALA A N 1
ATOM 586 C CA . ALA A 1 72 ? 5.485 -13.524 -2.082 1.00 96.50 72 ALA A CA 1
ATOM 587 C C . ALA A 1 72 ? 4.468 -13.251 -0.963 1.00 96.50 72 ALA A C 1
ATOM 589 O O . ALA A 1 72 ? 4.248 -14.124 -0.128 1.00 96.50 72 ALA A O 1
ATOM 590 N N . LEU A 1 73 ? 3.787 -12.098 -0.990 1.00 96.75 73 LEU A N 1
ATOM 591 C CA . LEU A 1 73 ? 2.710 -11.772 -0.049 1.00 96.75 73 LEU A CA 1
ATOM 592 C C . LEU A 1 73 ? 1.635 -12.866 -0.038 1.00 96.75 73 LEU A C 1
ATOM 594 O O . LEU A 1 73 ? 1.290 -13.372 1.025 1.00 96.75 73 LEU A O 1
ATOM 598 N N . ARG A 1 74 ? 1.168 -13.302 -1.213 1.00 96.44 74 ARG A N 1
ATOM 599 C CA . ARG A 1 74 ? 0.185 -14.388 -1.328 1.00 96.44 74 ARG A CA 1
ATOM 600 C C . ARG A 1 74 ? 0.718 -15.719 -0.792 1.00 96.44 74 ARG A C 1
ATOM 602 O O . ARG A 1 74 ? 0.020 -16.391 -0.038 1.00 96.44 74 ARG A O 1
ATOM 609 N N . ASN A 1 75 ? 1.937 -16.106 -1.169 1.00 96.88 75 ASN A N 1
ATOM 610 C CA . ASN A 1 75 ? 2.545 -17.376 -0.752 1.00 96.88 75 ASN A CA 1
ATOM 611 C C . ASN A 1 75 ? 2.744 -17.453 0.765 1.00 96.88 75 ASN A C 1
ATOM 613 O O . ASN A 1 75 ? 2.617 -18.525 1.347 1.00 96.88 75 ASN A O 1
ATOM 617 N N . HIS A 1 76 ? 3.019 -16.313 1.399 1.00 95.75 76 HIS A N 1
ATOM 618 C CA . HIS A 1 76 ? 3.138 -16.183 2.849 1.00 95.75 76 HIS A CA 1
ATOM 619 C C . HIS A 1 76 ? 1.815 -15.816 3.535 1.00 95.75 76 HIS A C 1
ATOM 621 O O . HIS A 1 76 ? 1.829 -15.415 4.695 1.00 95.75 76 HIS A O 1
ATOM 627 N N . GLN A 1 77 ? 0.680 -15.959 2.837 1.00 94.88 77 GLN A N 1
ATOM 628 C CA . GLN A 1 77 ? -0.666 -15.726 3.373 1.00 94.88 77 GLN A CA 1
ATOM 629 C C . GLN A 1 77 ? -0.839 -14.338 4.010 1.00 94.88 77 GLN A C 1
ATOM 631 O O . GLN A 1 77 ? -1.582 -14.172 4.978 1.00 94.88 77 GLN A O 1
ATOM 636 N N . ALA A 1 78 ? -0.144 -13.334 3.475 1.00 95.75 78 ALA A N 1
ATOM 637 C CA . ALA A 1 78 ? -0.298 -11.964 3.921 1.00 95.75 78 ALA A CA 1
ATOM 638 C C . ALA A 1 78 ? -1.730 -11.485 3.665 1.00 95.75 78 ALA A C 1
ATOM 640 O O . ALA A 1 78 ? -2.351 -11.831 2.659 1.00 95.75 78 ALA A O 1
ATOM 641 N N . VAL A 1 79 ? -2.226 -10.643 4.568 1.00 96.56 79 VAL A N 1
ATOM 642 C CA . VAL A 1 79 ? -3.573 -10.080 4.500 1.00 96.56 79 VAL A CA 1
ATOM 643 C C . VAL A 1 79 ? -3.477 -8.563 4.432 1.00 96.56 79 VAL A C 1
ATOM 645 O O . VAL A 1 79 ? -2.808 -7.930 5.249 1.00 96.56 79 VAL A O 1
ATOM 648 N N . LEU A 1 80 ? -4.138 -7.976 3.439 1.00 97.06 80 LEU A N 1
ATOM 649 C CA . LEU A 1 80 ? -4.135 -6.542 3.194 1.00 97.06 80 LEU A CA 1
ATOM 650 C C . LEU A 1 80 ? -5.295 -5.857 3.924 1.00 97.06 80 LEU A C 1
ATOM 652 O O . LEU A 1 80 ? -6.473 -6.143 3.687 1.00 97.06 80 LEU A O 1
ATOM 656 N N . PHE A 1 81 ? -4.933 -4.866 4.732 1.00 96.44 81 PHE A N 1
ATOM 657 C CA . PHE A 1 81 ? -5.841 -3.886 5.309 1.00 96.44 81 PHE A CA 1
ATOM 658 C C . PHE A 1 81 ? -5.435 -2.493 4.832 1.00 96.44 81 PHE A C 1
ATOM 660 O O . PHE A 1 81 ? -4.257 -2.141 4.878 1.00 96.44 81 PHE A O 1
ATOM 667 N N . ALA A 1 82 ? -6.394 -1.695 4.368 1.00 96.44 82 ALA A N 1
ATOM 668 C CA . ALA A 1 82 ? -6.125 -0.339 3.903 1.00 96.44 82 ALA A CA 1
ATOM 669 C C . ALA A 1 82 ? -7.324 0.579 4.141 1.00 96.44 82 ALA A C 1
ATOM 671 O O . ALA A 1 82 ? -8.472 0.191 3.932 1.00 96.44 82 ALA A O 1
ATOM 672 N N . ALA A 1 83 ? -7.053 1.827 4.513 1.00 95.56 83 ALA A N 1
ATOM 673 C CA . ALA A 1 83 ? -8.060 2.875 4.592 1.00 95.56 83 ALA A CA 1
ATOM 674 C C . ALA A 1 83 ? -7.730 3.981 3.583 1.00 95.56 83 ALA A C 1
ATOM 676 O O . ALA A 1 83 ? -6.654 4.573 3.621 1.00 95.56 83 ALA A O 1
ATOM 677 N N . ALA A 1 84 ? -8.659 4.253 2.670 1.00 95.62 84 ALA A N 1
ATOM 678 C CA . ALA A 1 84 ? -8.565 5.322 1.688 1.00 95.62 84 ALA A CA 1
ATOM 679 C C . ALA A 1 84 ? -9.401 6.527 2.135 1.00 95.62 84 ALA A C 1
ATOM 681 O O . ALA A 1 84 ? -10.553 6.369 2.535 1.00 95.62 84 ALA A O 1
ATOM 682 N N . ILE A 1 85 ? -8.842 7.730 2.014 1.00 95.12 85 ILE A N 1
ATOM 683 C CA . ILE A 1 85 ? -9.524 9.007 2.277 1.00 95.12 85 ILE A CA 1
ATOM 684 C C . ILE A 1 85 ? -9.462 9.901 1.031 1.00 95.12 85 ILE A C 1
ATOM 686 O O . ILE A 1 85 ? -8.526 9.770 0.234 1.00 95.12 85 ILE A O 1
ATOM 690 N N . PRO A 1 86 ? -10.403 10.842 0.836 1.00 94.06 86 PRO A N 1
ATOM 691 C CA . PRO A 1 86 ? -10.284 11.833 -0.226 1.00 94.06 86 PRO A CA 1
ATOM 692 C C . PRO A 1 86 ? -9.011 12.671 -0.089 1.00 94.06 86 PRO A C 1
ATOM 694 O O . PRO A 1 86 ? -8.697 13.184 0.985 1.00 94.06 86 PRO A O 1
ATOM 697 N N . ARG A 1 87 ? -8.320 12.917 -1.207 1.00 90.38 87 ARG A N 1
ATOM 698 C CA . ARG A 1 87 ? -7.103 13.753 -1.236 1.00 90.38 87 ARG A CA 1
ATOM 699 C C . ARG A 1 87 ? -7.348 15.192 -0.770 1.00 90.38 87 ARG A C 1
ATOM 701 O O . ARG A 1 87 ? -6.438 15.828 -0.256 1.00 90.38 87 ARG A O 1
ATOM 708 N N . LYS A 1 88 ? -8.563 15.708 -0.982 1.00 89.62 88 LYS A N 1
ATOM 709 C CA . LYS A 1 88 ? -8.965 17.078 -0.623 1.00 89.62 88 LYS A CA 1
ATOM 710 C C . LYS A 1 88 ? -9.433 17.213 0.831 1.00 89.62 88 LYS A C 1
ATOM 712 O O . LYS A 1 88 ? -9.931 18.270 1.197 1.00 89.62 88 LYS A O 1
ATOM 717 N N . THR A 1 89 ? -9.312 16.162 1.640 1.00 90.62 89 THR A N 1
ATOM 718 C CA . THR A 1 89 ? -9.667 16.225 3.060 1.00 90.62 89 THR A CA 1
ATOM 719 C C . THR A 1 89 ? -8.791 17.257 3.769 1.00 90.62 89 THR A C 1
ATOM 721 O O . THR A 1 89 ? -7.565 17.153 3.739 1.00 90.62 89 THR A O 1
ATOM 724 N N . ILE A 1 90 ? -9.417 18.224 4.435 1.00 88.56 90 ILE A N 1
ATOM 725 C CA . ILE A 1 90 ? -8.731 19.232 5.246 1.00 88.56 90 ILE A CA 1
ATOM 726 C C . ILE A 1 90 ? -8.854 18.824 6.710 1.00 88.56 90 ILE A C 1
ATOM 728 O O . ILE A 1 90 ? -9.946 18.514 7.183 1.00 88.56 90 ILE A O 1
ATOM 732 N N . LYS A 1 91 ? -7.729 18.820 7.430 1.00 88.94 91 LYS A N 1
ATOM 733 C CA . LYS A 1 91 ? -7.739 18.624 8.879 1.00 88.94 91 LYS A CA 1
ATOM 734 C C . LYS A 1 91 ? -8.397 19.845 9.538 1.00 88.94 91 LYS A C 1
ATOM 736 O O . LYS A 1 91 ? -7.873 20.942 9.355 1.00 88.94 91 LYS A O 1
ATOM 741 N N . PRO A 1 92 ? -9.482 19.684 10.311 1.00 87.88 92 PRO A N 1
ATOM 742 C CA . PRO A 1 92 ? -10.080 20.804 11.020 1.00 87.88 92 PRO A CA 1
ATOM 743 C C . PRO A 1 92 ? -9.175 21.251 12.172 1.00 87.88 92 PRO A C 1
ATOM 745 O O . PRO A 1 92 ? -8.508 20.430 12.810 1.00 87.88 92 PRO A O 1
ATOM 748 N N . ASP A 1 93 ? -9.177 22.553 12.450 1.00 86.88 93 ASP A N 1
ATOM 749 C CA . ASP A 1 93 ? -8.423 23.153 13.552 1.00 86.88 93 ASP A CA 1
ATOM 750 C C . ASP A 1 93 ? -9.209 23.038 14.866 1.00 86.88 93 ASP A C 1
ATOM 752 O O . ASP A 1 93 ? -9.784 23.991 15.381 1.00 86.88 93 ASP A O 1
ATOM 756 N N . THR A 1 94 ? -9.333 21.804 15.350 1.00 85.25 94 THR A N 1
ATOM 757 C CA . THR A 1 94 ? -10.037 21.460 16.593 1.00 85.25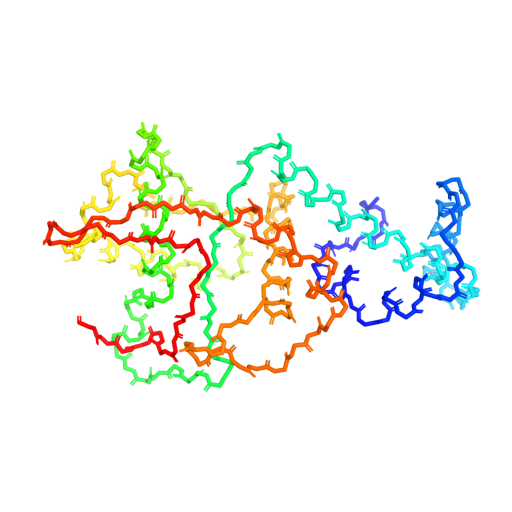 94 THR A CA 1
ATOM 758 C C . THR A 1 94 ? -9.124 20.644 17.500 1.00 85.25 94 THR A C 1
ATOM 760 O O . THR A 1 94 ? -8.171 19.994 17.044 1.00 85.25 94 THR A O 1
ATOM 763 N N . HIS A 1 95 ? -9.412 20.663 18.802 1.00 77.25 95 HIS A N 1
ATOM 764 C CA . HIS A 1 95 ? -8.654 19.882 19.774 1.00 77.25 95 HIS A CA 1
ATOM 765 C C . HIS A 1 95 ? -8.810 18.375 19.513 1.00 77.25 95 HIS A C 1
ATOM 767 O O . HIS A 1 95 ? -7.824 17.639 19.508 1.00 77.25 95 HIS A O 1
ATOM 773 N N . GLU A 1 96 ? -10.018 17.929 19.174 1.00 79.38 96 GLU A N 1
ATOM 774 C CA . GLU A 1 96 ? -10.352 16.544 18.842 1.00 79.38 96 GLU A CA 1
ATOM 775 C C . GLU A 1 96 ? -9.550 16.050 17.636 1.00 79.38 96 GLU A C 1
ATOM 777 O O . GLU A 1 96 ? -8.920 14.995 17.696 1.00 79.38 96 GLU A O 1
ATOM 782 N N . ALA A 1 97 ? -9.471 16.839 16.561 1.00 75.62 97 ALA A N 1
ATOM 783 C CA . ALA A 1 97 ? -8.658 16.484 15.396 1.00 75.62 97 ALA A CA 1
ATOM 784 C C . ALA A 1 97 ? -7.150 16.441 15.699 1.00 75.62 97 ALA A C 1
ATOM 786 O O . ALA A 1 97 ? -6.360 15.884 14.927 1.00 75.62 97 ALA A O 1
ATOM 787 N N . THR A 1 98 ? -6.727 17.045 16.807 1.00 78.44 98 THR A N 1
ATOM 788 C CA . THR A 1 98 ? -5.345 17.045 17.276 1.00 78.44 98 THR A CA 1
ATOM 789 C C . THR A 1 98 ? -5.035 15.868 18.191 1.00 78.44 98 THR A C 1
ATOM 791 O O . THR A 1 98 ? -3.969 15.272 18.002 1.00 78.44 98 THR A O 1
ATOM 794 N N . ASP A 1 99 ? -5.942 15.493 19.089 1.00 81.38 99 ASP A N 1
ATOM 795 C CA . ASP A 1 99 ? -5.672 14.537 20.169 1.00 81.38 99 ASP A CA 1
ATOM 796 C C . ASP A 1 99 ? -6.337 13.166 19.987 1.00 81.38 99 ASP A C 1
ATOM 798 O O . ASP A 1 99 ? -5.938 12.208 20.661 1.00 81.38 99 ASP A O 1
ATOM 802 N N . PHE A 1 100 ? -7.300 13.035 19.070 1.00 86.62 100 PHE A N 1
ATOM 803 C CA . PHE A 1 100 ? -7.975 11.767 18.794 1.00 86.62 100 PHE A CA 1
ATOM 804 C C . PHE A 1 100 ? -7.412 11.055 17.566 1.00 86.62 100 PHE A C 1
ATOM 806 O O . PHE A 1 100 ? -6.887 11.658 16.625 1.00 86.62 100 PHE A O 1
ATOM 813 N N . LEU A 1 101 ? -7.520 9.727 17.602 1.00 90.56 101 LEU A N 1
ATOM 814 C CA . LEU A 1 101 ? -7.205 8.867 16.474 1.00 90.56 101 LEU A CA 1
ATOM 815 C C . LEU A 1 101 ? -8.252 9.084 15.372 1.00 90.56 101 LEU A C 1
ATOM 817 O O . LEU A 1 101 ? -9.454 9.070 15.646 1.00 90.56 101 LEU A O 1
ATOM 821 N N . ARG A 1 102 ? -7.806 9.297 14.130 1.00 91.94 102 ARG A N 1
ATOM 822 C CA . ARG A 1 102 ? -8.724 9.569 13.017 1.00 91.94 102 ARG A CA 1
ATOM 823 C C . ARG A 1 102 ? -9.546 8.332 12.668 1.00 91.94 102 ARG A C 1
ATOM 825 O O . ARG A 1 102 ? -9.127 7.196 12.888 1.00 91.94 102 ARG A O 1
ATOM 832 N N . LYS A 1 103 ? -10.700 8.532 12.042 1.00 91.81 103 LYS A N 1
ATOM 833 C CA . LYS A 1 103 ? -11.633 7.446 11.719 1.00 91.81 103 LYS A CA 1
ATOM 834 C C . LYS A 1 103 ? -11.069 6.412 10.743 1.00 91.81 103 LYS A C 1
ATOM 836 O O . LYS A 1 103 ? -11.379 5.234 10.876 1.00 91.81 103 LYS A O 1
ATOM 841 N N . ASP A 1 104 ? -10.222 6.822 9.801 1.00 94.12 104 ASP A N 1
ATOM 842 C CA . ASP A 1 104 ? -9.504 5.904 8.907 1.00 94.12 104 ASP A CA 1
ATOM 843 C C . ASP A 1 104 ? -8.610 4.932 9.685 1.00 94.12 104 ASP A C 1
ATOM 845 O O . ASP A 1 104 ? -8.629 3.729 9.434 1.00 94.12 104 ASP A O 1
ATOM 849 N N . GLN A 1 105 ? -7.916 5.433 10.705 1.00 94.00 105 GLN A N 1
ATOM 850 C CA . GLN A 1 105 ? -7.082 4.627 11.594 1.00 94.00 105 GLN A CA 1
ATOM 851 C C . GLN A 1 105 ? -7.944 3.735 12.503 1.00 94.00 105 GLN A C 1
ATOM 853 O O . GLN A 1 105 ? -7.645 2.557 12.678 1.00 94.00 105 GLN A O 1
ATOM 858 N N . VAL A 1 106 ? -9.061 4.252 13.027 1.00 94.19 106 VAL A N 1
ATOM 859 C CA . VAL A 1 106 ? -10.012 3.470 13.840 1.00 94.19 106 VAL A CA 1
ATOM 860 C C . VAL A 1 106 ? -10.639 2.320 13.042 1.00 94.19 106 VAL A C 1
ATOM 862 O O . VAL A 1 106 ? -10.812 1.231 13.592 1.00 94.19 106 VAL A O 1
ATOM 865 N N . PHE A 1 107 ? -10.977 2.527 11.767 1.00 93.44 107 PHE A N 1
ATOM 866 C CA . PHE A 1 107 ? -11.500 1.471 10.892 1.00 93.44 107 PHE A CA 1
ATOM 867 C C . PHE A 1 107 ? -10.436 0.464 10.462 1.00 93.44 107 PHE A C 1
ATOM 869 O O . PHE A 1 107 ? -10.768 -0.702 10.243 1.00 93.44 107 PHE A O 1
ATOM 876 N N . LEU A 1 108 ? -9.174 0.885 10.362 1.00 93.94 108 LEU A N 1
ATOM 877 C CA . LEU A 1 108 ? -8.060 -0.033 10.149 1.00 93.94 108 LEU A CA 1
ATOM 878 C C . LEU A 1 108 ? -7.893 -0.967 11.358 1.00 93.94 108 LEU A C 1
ATOM 880 O O . LEU A 1 108 ? -7.851 -2.184 11.192 1.00 93.94 108 LEU A O 1
ATOM 884 N N . LEU A 1 109 ? -7.901 -0.407 12.574 1.00 95.00 109 LEU A N 1
ATOM 885 C CA . LEU A 1 109 ? -7.848 -1.184 13.818 1.00 95.00 109 LEU A CA 1
ATOM 886 C C . LEU A 1 109 ? -9.078 -2.080 14.008 1.00 95.00 109 LEU A C 1
ATOM 888 O O . LEU A 1 109 ? -8.956 -3.155 14.578 1.00 95.00 109 LEU A O 1
ATOM 892 N N . GLU A 1 110 ? -10.257 -1.662 13.539 1.00 93.62 110 GLU A N 1
ATOM 893 C CA . GLU A 1 110 ? -11.472 -2.489 13.566 1.00 93.62 110 GLU A CA 1
ATOM 894 C C . GLU A 1 110 ? -11.305 -3.787 12.777 1.00 93.62 110 GLU A C 1
ATOM 896 O O . GLU A 1 110 ? -11.533 -4.869 13.307 1.00 93.62 110 GLU A O 1
ATOM 901 N N . ARG A 1 111 ? -10.848 -3.682 11.528 1.00 94.06 111 ARG A N 1
ATOM 902 C CA . ARG A 1 111 ? -10.649 -4.847 10.657 1.00 94.06 111 ARG A CA 1
ATOM 903 C C . ARG A 1 111 ? -9.552 -5.751 11.180 1.00 94.06 111 ARG A C 1
ATOM 905 O O . ARG A 1 111 ? -9.695 -6.969 11.163 1.00 94.06 111 ARG A O 1
ATOM 912 N N . TYR A 1 112 ? -8.465 -5.142 11.652 1.00 95.38 112 TYR A N 1
ATOM 913 C CA . TYR A 1 112 ? -7.369 -5.894 12.237 1.00 95.38 112 TYR A CA 1
ATOM 914 C C . TYR A 1 112 ? -7.825 -6.647 13.490 1.00 95.38 112 TYR A C 1
ATOM 916 O O . TYR A 1 112 ? -7.495 -7.817 13.647 1.00 95.38 112 TYR A O 1
ATOM 924 N N . PHE A 1 113 ? -8.660 -6.025 14.327 1.00 95.06 113 PHE A N 1
ATOM 925 C CA . PHE A 1 113 ? -9.256 -6.676 15.489 1.00 95.06 113 PHE A CA 1
ATOM 926 C C . PHE A 1 113 ? -10.073 -7.914 15.103 1.00 95.06 113 PHE A C 1
ATOM 928 O O . PHE A 1 113 ? -9.812 -8.980 15.648 1.00 95.06 113 PHE A O 1
ATOM 935 N N . TYR A 1 114 ? -11.016 -7.809 14.161 1.00 93.19 114 TYR A N 1
ATOM 936 C CA . TYR A 1 114 ? -11.846 -8.964 13.786 1.00 93.19 114 TYR A CA 1
ATOM 937 C C . TYR A 1 114 ? -11.038 -10.073 13.110 1.00 93.19 114 TYR A C 1
ATOM 939 O O . TYR A 1 114 ? -11.310 -11.254 13.314 1.00 93.19 114 TYR A O 1
ATOM 947 N N . PHE A 1 115 ? -10.001 -9.712 12.352 1.00 94.94 115 PHE A N 1
ATOM 948 C CA . PHE A 1 115 ? -9.054 -10.687 11.825 1.00 94.94 115 PHE A CA 1
ATOM 949 C C . PHE A 1 115 ? -8.349 -11.463 12.945 1.00 94.94 115 PHE A C 1
ATOM 951 O O . PHE A 1 115 ? -8.330 -12.692 12.921 1.00 94.94 115 PHE A O 1
ATOM 958 N N . LEU A 1 116 ? -7.807 -10.758 13.939 1.00 95.75 116 LEU A N 1
ATOM 959 C CA . LEU A 1 116 ? -7.123 -11.370 15.078 1.00 95.75 116 LEU A CA 1
ATOM 960 C C . LEU A 1 116 ? -8.069 -12.198 15.953 1.00 95.75 116 LEU A C 1
ATOM 962 O O . LEU A 1 116 ? -7.712 -13.298 16.364 1.00 95.75 116 LEU A O 1
ATOM 966 N N . GLU A 1 117 ? -9.290 -11.712 16.182 1.00 94.12 117 GLU A N 1
ATOM 967 C CA . GLU A 1 117 ? -10.335 -12.430 16.915 1.00 94.12 117 GLU A CA 1
ATOM 968 C C . GLU A 1 117 ? -10.681 -13.757 16.230 1.00 94.12 117 GLU A C 1
ATOM 970 O O . GLU A 1 117 ? -10.723 -14.802 16.882 1.00 94.12 117 GLU A O 1
ATOM 975 N N . ALA A 1 118 ? -10.850 -13.741 14.904 1.00 91.81 118 ALA A N 1
ATOM 976 C CA . ALA A 1 118 ? -11.100 -14.948 14.122 1.00 91.81 118 ALA A CA 1
ATOM 977 C C . ALA A 1 118 ? -9.919 -15.934 14.171 1.00 91.81 118 ALA A C 1
ATOM 979 O O . ALA A 1 118 ? -10.126 -17.149 14.158 1.00 91.81 118 ALA A O 1
ATOM 980 N N . LYS A 1 119 ? -8.682 -15.426 14.248 1.00 93.81 119 LYS A N 1
ATOM 981 C CA . LYS A 1 119 ? -7.464 -16.238 14.404 1.00 93.81 119 LYS A CA 1
ATOM 982 C C . LYS A 1 119 ? -7.208 -16.693 15.841 1.00 93.81 119 LYS A C 1
ATOM 984 O O . LYS A 1 119 ? -6.495 -17.673 16.028 1.00 93.81 119 LYS A O 1
ATOM 989 N N . LYS A 1 120 ? -7.822 -16.039 16.831 1.00 95.50 120 LYS A N 1
ATOM 990 C CA . LYS A 1 120 ? -7.521 -16.175 18.264 1.00 95.50 120 LYS A CA 1
ATOM 991 C C . LYS A 1 120 ? -6.051 -15.883 18.580 1.00 95.50 120 LYS A C 1
ATOM 993 O O . LYS A 1 120 ? -5.423 -16.590 19.366 1.00 95.50 120 LYS A O 1
ATOM 998 N N . GLU A 1 121 ? -5.511 -14.838 17.961 1.00 96.12 121 GLU A N 1
ATOM 999 C CA . GLU A 1 121 ? -4.107 -14.439 18.083 1.00 96.12 121 GLU A CA 1
ATOM 1000 C C . GLU A 1 121 ? -3.981 -12.984 18.535 1.00 96.12 121 GLU A C 1
ATOM 1002 O O . GLU A 1 121 ? -4.825 -12.146 18.224 1.00 96.12 121 GLU A O 1
ATOM 1007 N N . HIS A 1 122 ? -2.900 -12.665 19.249 1.00 96.81 122 HIS A N 1
ATOM 1008 C CA . HIS A 1 122 ? -2.571 -11.280 19.573 1.00 96.81 122 HIS A CA 1
ATOM 1009 C C . HIS A 1 122 ? -1.764 -10.633 18.449 1.00 96.81 122 HIS A C 1
ATOM 1011 O O . HIS A 1 122 ? -0.852 -11.239 17.889 1.00 96.81 122 HIS A O 1
ATOM 1017 N N . GLY A 1 123 ? -2.081 -9.377 18.149 1.00 95.62 123 GLY A N 1
ATOM 1018 C CA . GLY A 1 123 ? -1.445 -8.610 17.087 1.00 95.62 123 GLY A CA 1
ATOM 1019 C C . GLY A 1 123 ? -0.543 -7.496 17.596 1.00 95.62 123 GLY A C 1
ATOM 1020 O O . GLY A 1 123 ? -0.872 -6.809 18.566 1.00 95.62 123 GLY A O 1
ATOM 1021 N N . LEU A 1 124 ? 0.569 -7.283 16.895 1.00 94.06 124 LEU A N 1
ATOM 1022 C CA . LEU A 1 124 ? 1.495 -6.175 17.118 1.00 94.06 124 LEU A CA 1
ATOM 1023 C C . LEU A 1 124 ? 1.361 -5.154 15.990 1.00 94.06 124 LEU A C 1
ATOM 1025 O O . LEU A 1 124 ? 1.175 -5.512 14.827 1.00 94.06 124 LEU A O 1
ATOM 1029 N N . LEU A 1 125 ? 1.509 -3.877 16.330 1.00 91.94 125 LEU A N 1
ATOM 1030 C CA . LEU A 1 125 ? 1.575 -2.801 15.348 1.00 91.94 125 LEU A CA 1
ATOM 1031 C C . LEU A 1 125 ? 3.042 -2.485 15.066 1.00 91.94 125 LEU A C 1
ATOM 1033 O O . LEU A 1 125 ? 3.771 -2.085 15.970 1.00 91.94 125 LEU A O 1
ATOM 1037 N N . VAL A 1 126 ? 3.465 -2.656 13.816 1.00 89.06 126 VAL A N 1
ATOM 1038 C CA . VAL A 1 126 ? 4.806 -2.287 13.348 1.00 89.06 126 VAL A CA 1
ATOM 1039 C C . VAL A 1 126 ? 4.666 -1.164 12.330 1.00 89.06 126 VAL A C 1
ATOM 1041 O O . VAL A 1 126 ? 3.853 -1.260 11.410 1.00 89.06 126 VAL A O 1
ATOM 1044 N N . MET A 1 127 ? 5.427 -0.091 12.512 1.00 85.25 127 MET A N 1
ATOM 1045 C CA . MET A 1 127 ? 5.327 1.137 11.731 1.00 85.25 127 MET A CA 1
ATOM 1046 C C . MET A 1 127 ? 6.695 1.563 11.205 1.00 85.25 127 MET A C 1
ATOM 1048 O O . MET A 1 127 ? 7.713 1.358 11.865 1.00 85.25 127 MET A O 1
ATOM 1052 N N . ASP A 1 128 ? 6.699 2.170 10.022 1.00 84.19 128 ASP A N 1
ATOM 1053 C CA . ASP A 1 128 ? 7.874 2.865 9.496 1.00 84.19 128 ASP A CA 1
ATOM 1054 C C . ASP A 1 128 ? 8.141 4.121 10.334 1.00 84.19 128 ASP A C 1
ATOM 1056 O O . ASP A 1 128 ? 7.197 4.853 10.648 1.00 84.19 128 ASP A O 1
ATOM 1060 N N . GLU A 1 129 ? 9.393 4.356 10.727 1.00 79.62 129 GLU A N 1
ATOM 1061 C CA . GLU A 1 129 ? 9.768 5.574 11.458 1.00 79.62 129 GLU A CA 1
ATOM 1062 C C . GLU A 1 129 ? 9.722 6.774 10.497 1.00 79.62 129 GLU A C 1
ATOM 1064 O O . GLU A 1 129 ? 10.400 6.778 9.468 1.00 79.62 129 GLU A O 1
ATOM 1069 N N . ILE A 1 130 ? 8.913 7.796 10.810 1.00 73.62 130 ILE A N 1
ATOM 1070 C CA . ILE A 1 130 ? 8.787 8.995 9.965 1.00 73.62 130 ILE A CA 1
ATOM 1071 C C . ILE A 1 130 ? 9.617 10.130 10.565 1.00 73.62 130 ILE A C 1
ATOM 1073 O O . ILE A 1 130 ? 10.759 10.373 10.180 1.00 73.62 130 ILE A O 1
ATOM 1077 N N . GLU A 1 131 ? 9.029 10.853 11.513 1.00 75.88 131 GLU A N 1
ATOM 1078 C CA . GLU A 1 131 ? 9.650 11.952 12.234 1.00 75.88 131 GLU A CA 1
ATOM 1079 C C . GLU A 1 131 ? 9.274 11.788 13.702 1.00 75.88 131 GLU A C 1
ATOM 1081 O O . GLU A 1 131 ? 8.096 11.668 14.044 1.00 75.88 131 GLU A O 1
ATOM 1086 N N . LYS A 1 132 ? 10.271 11.836 14.589 1.00 77.88 132 LYS A N 1
ATOM 1087 C CA . LYS A 1 132 ? 10.101 11.552 16.025 1.00 77.88 132 LYS A CA 1
ATOM 1088 C C . LYS A 1 132 ? 8.970 12.346 16.690 1.00 77.88 132 LYS A C 1
ATOM 1090 O O . LYS A 1 132 ? 8.394 11.893 17.677 1.00 77.88 132 LYS A O 1
ATOM 1095 N N . THR A 1 133 ? 8.689 13.554 16.209 1.00 76.81 133 THR A N 1
ATOM 1096 C CA . THR A 1 133 ? 7.608 14.428 16.689 1.00 76.81 133 THR A CA 1
ATOM 1097 C C . THR A 1 133 ? 6.228 13.871 16.333 1.00 76.81 133 THR A C 1
ATOM 1099 O O . THR A 1 133 ? 5.371 13.750 17.213 1.00 76.81 133 THR A O 1
ATOM 1102 N N . GLU A 1 134 ? 6.025 13.474 15.079 1.00 79.31 134 GLU A N 1
ATOM 1103 C CA . GLU A 1 134 ? 4.779 12.879 14.595 1.00 79.31 134 GLU A CA 1
ATOM 1104 C C . GLU A 1 134 ? 4.568 11.464 15.146 1.00 79.31 134 GLU A C 1
ATOM 1106 O O . GLU A 1 134 ? 3.451 11.142 15.559 1.00 79.31 134 GLU A O 1
ATOM 1111 N N . ASP A 1 135 ? 5.634 10.671 15.288 1.00 83.69 135 ASP A N 1
ATOM 1112 C CA . ASP A 1 135 ? 5.569 9.331 15.884 1.00 83.69 135 ASP A CA 1
ATOM 1113 C C . ASP A 1 135 ? 5.093 9.403 17.343 1.00 83.69 135 ASP A C 1
ATOM 1115 O O . ASP A 1 135 ? 4.143 8.721 17.734 1.00 83.69 135 ASP A O 1
ATOM 1119 N N . ARG A 1 136 ? 5.657 10.319 18.146 1.00 85.56 136 ARG A N 1
ATOM 1120 C CA . ARG A 1 136 ? 5.206 10.565 19.532 1.00 85.56 136 ARG A CA 1
ATOM 1121 C C . ARG A 1 136 ? 3.749 11.011 19.596 1.00 85.56 136 ARG A C 1
ATOM 1123 O O . ARG A 1 136 ? 3.005 10.587 20.482 1.00 85.56 136 ARG A O 1
ATOM 1130 N N . ARG A 1 137 ? 3.325 11.878 18.672 1.00 86.88 137 ARG A N 1
ATOM 1131 C CA . ARG A 1 137 ? 1.936 12.348 18.611 1.00 86.88 137 ARG A CA 1
ATOM 1132 C C . ARG A 1 137 ? 0.985 11.206 18.269 1.00 86.88 137 ARG A C 1
ATOM 1134 O O . ARG A 1 137 ? -0.091 11.119 18.859 1.00 86.88 137 ARG A O 1
ATOM 1141 N N . PHE A 1 138 ? 1.377 10.334 17.344 1.00 88.31 138 PHE A N 1
ATOM 1142 C CA . PHE A 1 138 ? 0.608 9.151 16.989 1.00 88.31 138 PHE A CA 1
ATOM 1143 C C . PHE A 1 138 ? 0.497 8.171 18.161 1.00 88.31 138 PHE A C 1
ATOM 1145 O O . PHE A 1 138 ? -0.619 7.766 18.484 1.00 88.31 138 PHE A O 1
ATOM 1152 N N . VAL A 1 139 ? 1.604 7.873 18.853 1.00 90.75 139 VAL A N 1
ATOM 1153 C CA . VAL A 1 139 ? 1.608 7.026 20.061 1.00 90.75 139 VAL A CA 1
ATOM 1154 C C . VAL A 1 139 ? 0.609 7.552 21.090 1.00 90.75 139 VAL A C 1
ATOM 1156 O O . VAL A 1 139 ? -0.276 6.814 21.511 1.00 90.75 139 VAL A O 1
ATOM 1159 N N . ARG A 1 140 ? 0.645 8.854 21.403 1.00 90.25 140 ARG A N 1
ATOM 1160 C CA . ARG A 1 140 ? -0.298 9.463 22.355 1.00 90.25 140 ARG A CA 1
ATOM 1161 C C . ARG A 1 140 ? -1.762 9.337 21.910 1.00 90.25 140 ARG A C 1
ATOM 1163 O O . ARG A 1 140 ? -2.639 9.093 22.737 1.00 90.25 140 ARG A O 1
ATOM 1170 N N . ARG A 1 141 ? -2.059 9.507 20.614 1.00 91.50 141 ARG A N 1
ATOM 1171 C CA . ARG A 1 141 ? -3.422 9.318 20.072 1.00 91.50 141 ARG A CA 1
ATOM 1172 C C . ARG A 1 141 ? -3.887 7.872 20.203 1.00 91.50 141 ARG A C 1
ATOM 1174 O O . ARG A 1 141 ? -5.048 7.635 20.531 1.00 91.50 141 ARG A O 1
ATOM 1181 N N . LEU A 1 142 ? -2.992 6.923 19.947 1.00 93.25 142 LEU A N 1
ATOM 1182 C CA . LEU A 1 142 ? -3.266 5.496 20.034 1.00 93.25 142 LEU A CA 1
ATOM 1183 C C . LEU A 1 142 ? -3.509 5.070 21.491 1.00 93.25 142 LEU A C 1
ATOM 1185 O O . LEU A 1 142 ? -4.518 4.430 21.782 1.00 93.25 142 LEU A O 1
ATOM 1189 N N . GLU A 1 143 ? -2.666 5.522 22.419 1.00 92.06 143 GLU A N 1
ATOM 1190 C CA . GLU A 1 143 ? -2.849 5.329 23.862 1.00 92.06 143 GLU A CA 1
ATOM 1191 C C . GLU A 1 143 ? -4.180 5.913 24.341 1.00 92.06 143 GLU A C 1
ATOM 1193 O O . GLU A 1 143 ? -4.960 5.224 25.000 1.00 92.06 143 GLU A O 1
ATOM 1198 N N . ASN A 1 144 ? -4.492 7.161 23.968 1.00 92.19 144 ASN A N 1
ATOM 1199 C CA . ASN A 1 144 ? -5.779 7.787 24.276 1.00 92.19 144 ASN A CA 1
ATOM 1200 C C . ASN A 1 144 ? -6.948 6.949 23.748 1.00 92.19 144 ASN A C 1
ATOM 1202 O O . ASN A 1 144 ? -7.931 6.750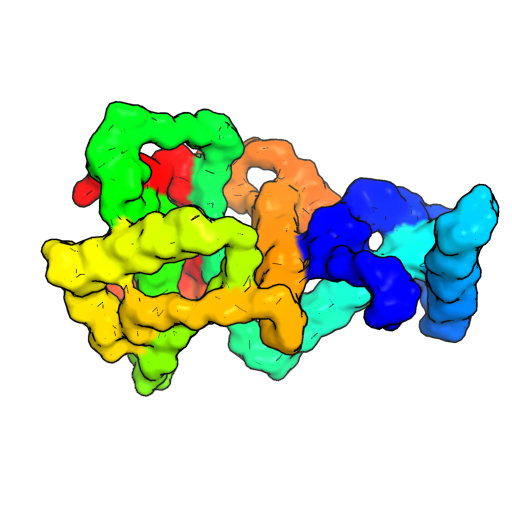 24.459 1.00 92.19 144 ASN A O 1
ATOM 1206 N N . TYR A 1 145 ? -6.852 6.451 22.514 1.00 93.88 145 TYR A N 1
ATOM 1207 C CA . TYR A 1 145 ? -7.888 5.623 21.912 1.00 93.88 145 TYR A CA 1
ATOM 1208 C C . TYR A 1 145 ? -8.130 4.341 22.721 1.00 93.88 145 TYR A C 1
ATOM 1210 O O . TYR A 1 145 ? -9.270 4.086 23.122 1.00 93.88 145 TYR A O 1
ATOM 1218 N N . PHE A 1 146 ? -7.076 3.575 23.012 1.00 94.88 146 PHE A N 1
ATOM 1219 C CA . PHE A 1 146 ? -7.181 2.305 23.736 1.00 94.88 146 PHE A CA 1
ATOM 1220 C C . PHE A 1 146 ? -7.570 2.471 25.206 1.00 94.88 146 PHE A C 1
ATOM 1222 O O . PHE A 1 146 ? -8.280 1.626 25.739 1.00 94.88 146 PHE A O 1
ATOM 1229 N N . THR A 1 147 ? -7.168 3.560 25.862 1.00 92.88 147 THR A N 1
ATOM 1230 C CA . THR A 1 147 ? -7.448 3.770 27.293 1.00 92.88 147 THR A CA 1
ATOM 1231 C C . THR A 1 147 ? -8.777 4.477 27.546 1.00 92.88 147 THR A C 1
ATOM 1233 O O . THR A 1 147 ? -9.525 4.083 28.444 1.00 92.88 147 THR A O 1
ATOM 1236 N N . LYS A 1 148 ? -9.116 5.507 26.759 1.00 92.31 148 LYS A N 1
ATOM 1237 C CA . LYS A 1 148 ? -10.255 6.398 27.043 1.00 92.31 148 LYS A CA 1
ATOM 1238 C C . LYS A 1 148 ? -11.555 5.942 26.392 1.00 92.31 148 LYS A C 1
ATOM 1240 O O . LYS A 1 148 ? -12.620 6.196 26.951 1.00 92.31 148 LYS A O 1
ATOM 1245 N N . THR A 1 149 ? -11.506 5.221 25.272 1.00 91.69 149 THR A N 1
ATOM 1246 C CA . THR A 1 149 ? -12.724 4.792 24.563 1.00 91.69 149 THR A CA 1
ATOM 1247 C C . THR A 1 149 ? -13.145 3.373 24.949 1.00 91.69 149 THR A C 1
ATOM 1249 O O . THR A 1 149 ? -12.305 2.501 25.167 1.00 91.69 149 THR A O 1
ATOM 1252 N N . GLN A 1 150 ? -14.456 3.111 25.016 1.00 92.12 150 GLN A N 1
ATOM 1253 C CA . GLN A 1 150 ? -14.972 1.757 25.264 1.00 92.12 150 GLN A CA 1
ATOM 1254 C C . GLN A 1 150 ? -14.559 0.792 24.144 1.00 92.12 150 GLN A C 1
ATOM 1256 O O . GLN A 1 150 ? -14.099 -0.312 24.421 1.00 92.12 150 GLN A O 1
ATOM 1261 N N . THR A 1 151 ? -14.660 1.234 22.887 1.00 92.12 151 THR A N 1
ATOM 1262 C CA . THR A 1 151 ? -14.269 0.450 21.708 1.00 92.12 151 THR A CA 1
ATOM 1263 C C . THR A 1 151 ? -12.778 0.128 21.698 1.00 92.12 151 THR A C 1
ATOM 1265 O O . THR A 1 151 ? -12.404 -0.996 21.385 1.00 92.12 151 THR A O 1
ATOM 1268 N N . GLY A 1 152 ? -11.919 1.083 22.063 1.00 93.88 152 GLY A N 1
ATOM 1269 C CA . GLY A 1 152 ? -10.482 0.856 22.183 1.00 93.88 152 GLY A CA 1
ATOM 1270 C C . GLY A 1 152 ? -10.164 -0.189 23.249 1.00 93.88 152 GLY A C 1
ATOM 1271 O O . GLY A 1 152 ? -9.508 -1.176 22.936 1.00 93.88 152 GLY A O 1
ATOM 1272 N N . ARG A 1 153 ? -10.718 -0.051 24.462 1.00 94.75 153 ARG A N 1
ATOM 1273 C CA . ARG A 1 153 ? -10.544 -1.043 25.543 1.00 94.75 153 ARG A CA 1
ATOM 1274 C C . ARG A 1 153 ? -11.036 -2.440 25.163 1.00 94.75 153 ARG A C 1
ATOM 1276 O O . ARG A 1 153 ? -10.439 -3.434 25.554 1.00 94.75 153 ARG A O 1
ATOM 1283 N N . PHE A 1 154 ? -12.119 -2.528 24.395 1.00 94.44 154 PHE A N 1
ATOM 1284 C CA . PHE A 1 154 ? -12.579 -3.805 23.851 1.00 94.44 154 PHE A CA 1
ATOM 1285 C C . PHE A 1 154 ? -11.557 -4.386 22.862 1.00 94.44 154 PHE A C 1
ATOM 1287 O O . PHE A 1 154 ? -11.190 -5.555 22.955 1.00 94.44 154 PHE A O 1
ATOM 1294 N N . ARG A 1 155 ? -11.023 -3.556 21.958 1.00 95.50 155 ARG A N 1
ATOM 1295 C CA . ARG A 1 155 ? -10.060 -3.998 20.941 1.00 95.50 155 ARG A CA 1
ATOM 1296 C C . ARG A 1 155 ? -8.682 -4.363 21.494 1.00 95.50 155 ARG A C 1
ATOM 1298 O O . ARG A 1 155 ? -7.990 -5.168 20.870 1.00 95.50 155 ARG A O 1
ATOM 1305 N N . SER A 1 156 ? -8.302 -3.857 22.670 1.00 95.69 156 SER A N 1
ATOM 1306 C CA . SER A 1 156 ? -7.061 -4.272 23.341 1.00 95.69 156 SER A CA 1
ATOM 1307 C C . SER A 1 156 ? -7.074 -5.723 23.836 1.00 95.69 156 SER A C 1
ATOM 1309 O O . SER A 1 156 ? -6.044 -6.209 24.286 1.00 95.69 156 SER A O 1
ATOM 1311 N N . ALA A 1 157 ? -8.206 -6.435 23.736 1.00 95.31 157 ALA A N 1
ATOM 1312 C CA . ALA A 1 157 ? -8.250 -7.878 23.972 1.00 95.31 157 ALA A CA 1
ATOM 1313 C C . ALA A 1 157 ? -7.383 -8.666 22.969 1.00 95.31 157 ALA A C 1
ATOM 1315 O O . ALA A 1 157 ? -6.792 -9.676 23.339 1.00 95.31 157 ALA A O 1
ATOM 1316 N N . TRP A 1 158 ? -7.267 -8.184 21.724 1.00 97.31 158 TRP A N 1
ATOM 1317 C CA . TRP A 1 158 ? -6.478 -8.836 20.670 1.00 97.31 158 TRP A CA 1
ATOM 1318 C C . TRP A 1 158 ? -5.338 -7.964 20.136 1.00 97.31 158 TRP A C 1
ATOM 1320 O O . TRP A 1 158 ? -4.314 -8.496 19.720 1.00 97.31 158 TRP A O 1
ATOM 1330 N N . ILE A 1 159 ? -5.460 -6.633 20.173 1.00 97.19 159 ILE A N 1
ATOM 1331 C CA . ILE A 1 159 ? -4.423 -5.720 19.671 1.00 97.19 159 ILE A CA 1
ATOM 1332 C C . ILE A 1 159 ? -3.564 -5.211 20.826 1.00 97.19 159 ILE A C 1
ATOM 1334 O O . ILE A 1 159 ? -4.073 -4.578 21.751 1.00 97.19 159 ILE A O 1
ATOM 1338 N N . VAL A 1 160 ? -2.248 -5.400 20.735 1.00 94.88 160 VAL A N 1
ATOM 1339 C CA . VAL A 1 160 ? -1.303 -4.778 21.667 1.00 94.88 160 VAL A CA 1
ATOM 1340 C C . VAL A 1 160 ? -1.233 -3.270 21.371 1.00 94.88 160 VAL A C 1
ATOM 1342 O O . VAL A 1 160 ? -0.875 -2.885 20.256 1.00 94.88 160 VAL A O 1
ATOM 1345 N N . PRO A 1 161 ? -1.556 -2.388 22.337 1.00 88.81 161 PRO A N 1
ATOM 1346 C CA . PRO A 1 161 ? -1.752 -0.954 22.097 1.00 88.81 161 PRO A CA 1
ATOM 1347 C C . PRO A 1 161 ? -0.448 -0.144 21.960 1.00 88.81 161 PRO A C 1
ATOM 1349 O O . PRO A 1 161 ? -0.487 1.086 21.971 1.00 88.81 161 PRO A O 1
ATOM 1352 N N . THR A 1 162 ? 0.701 -0.810 21.830 1.00 88.38 162 THR A N 1
ATOM 1353 C CA . THR A 1 162 ? 2.028 -0.189 21.746 1.00 88.38 162 THR A CA 1
ATOM 1354 C C . THR A 1 162 ? 2.643 -0.460 20.370 1.00 88.38 162 THR A C 1
ATOM 1356 O O . THR A 1 162 ? 2.915 -1.621 20.058 1.00 88.38 162 THR A O 1
ATOM 1359 N N . PRO A 1 163 ? 2.862 0.573 19.536 1.00 88.44 163 PRO A N 1
ATOM 1360 C CA . PRO A 1 163 ? 3.463 0.403 18.223 1.00 88.44 163 PRO A CA 1
ATOM 1361 C C . PRO A 1 163 ? 4.991 0.322 18.319 1.00 88.44 163 PRO A C 1
ATOM 1363 O O . PRO A 1 163 ? 5.621 1.037 19.100 1.00 88.44 163 PRO A O 1
ATOM 1366 N N . PHE A 1 164 ? 5.582 -0.526 17.484 1.00 87.19 164 PHE A N 1
ATOM 1367 C CA . PHE A 1 164 ? 7.025 -0.643 17.287 1.00 87.19 164 PHE A CA 1
ATOM 1368 C C . PHE A 1 164 ? 7.423 0.105 16.015 1.00 87.19 164 PHE A C 1
ATOM 1370 O O . PHE A 1 164 ? 6.839 -0.129 14.958 1.00 87.19 164 PHE A O 1
ATOM 1377 N N . PHE A 1 165 ? 8.427 0.975 16.107 1.00 84.56 165 PHE A N 1
ATOM 1378 C CA . PHE A 1 165 ? 8.954 1.722 14.963 1.00 84.56 165 PHE A CA 1
ATOM 1379 C C . PHE A 1 165 ? 10.240 1.077 14.454 1.00 84.56 165 PHE A C 1
ATOM 1381 O O . PHE A 1 165 ? 11.086 0.664 15.251 1.00 84.56 165 PHE A O 1
ATOM 1388 N N . VAL A 1 166 ? 10.379 0.968 13.133 1.00 81.00 166 VAL A N 1
ATOM 1389 C CA . VAL A 1 166 ? 11.532 0.332 12.484 1.00 81.00 166 VAL A CA 1
ATOM 1390 C C . VAL A 1 166 ? 12.239 1.319 11.572 1.00 81.00 166 VAL A C 1
ATOM 1392 O O . VAL A 1 166 ? 11.591 2.020 10.804 1.00 81.00 166 VAL A O 1
ATOM 1395 N N . SER A 1 167 ? 13.571 1.361 11.653 1.00 70.38 167 SER A N 1
ATOM 1396 C CA . SER A 1 167 ? 14.357 2.413 11.001 1.00 70.38 167 SER A CA 1
ATOM 1397 C C . SER A 1 167 ? 15.100 1.986 9.736 1.00 70.38 167 SER A C 1
ATOM 1399 O O . SER A 1 167 ? 15.485 2.868 8.975 1.00 70.38 167 SER A O 1
ATOM 1401 N N . SER A 1 168 ? 15.329 0.689 9.461 1.00 59.16 168 SER A N 1
ATOM 1402 C CA . SER A 1 168 ? 15.990 0.237 8.211 1.00 59.16 168 SER A CA 1
ATOM 1403 C C . SER A 1 168 ? 15.936 -1.278 7.937 1.00 59.16 168 SER A C 1
ATOM 1405 O O . SER A 1 168 ? 15.647 -1.678 6.811 1.00 59.16 168 SER A O 1
ATOM 1407 N N . ASP A 1 169 ? 16.184 -2.148 8.924 1.00 52.09 169 ASP A N 1
ATOM 1408 C CA . ASP A 1 169 ? 16.448 -3.579 8.641 1.00 52.09 169 ASP A CA 1
ATOM 1409 C C . ASP A 1 169 ? 15.180 -4.436 8.464 1.00 52.09 169 ASP A C 1
ATOM 1411 O O . ASP A 1 169 ? 15.185 -5.423 7.730 1.00 52.09 169 ASP A O 1
ATOM 1415 N N . MET A 1 170 ? 14.056 -4.021 9.061 1.00 57.81 170 MET A N 1
ATOM 1416 C CA . MET A 1 170 ? 12.727 -4.622 8.845 1.00 57.81 170 MET A CA 1
ATOM 1417 C C . MET A 1 170 ? 11.909 -3.882 7.770 1.00 57.81 170 MET A C 1
ATOM 1419 O O . MET A 1 170 ? 10.689 -4.024 7.706 1.00 57.81 170 MET A O 1
ATOM 1423 N N . ALA A 1 171 ? 12.559 -3.099 6.900 1.00 68.62 171 ALA A N 1
ATOM 1424 C CA . ALA A 1 171 ? 11.874 -2.289 5.894 1.00 68.62 171 ALA A CA 1
ATOM 1425 C C . ALA A 1 171 ? 11.231 -3.112 4.763 1.00 68.62 171 ALA A C 1
ATOM 1427 O O . ALA A 1 171 ? 10.411 -2.581 4.027 1.00 68.62 171 ALA A O 1
ATOM 1428 N N . ILE A 1 172 ? 11.559 -4.399 4.589 1.00 81.69 172 ILE A N 1
ATOM 1429 C CA . ILE A 1 172 ? 11.019 -5.193 3.467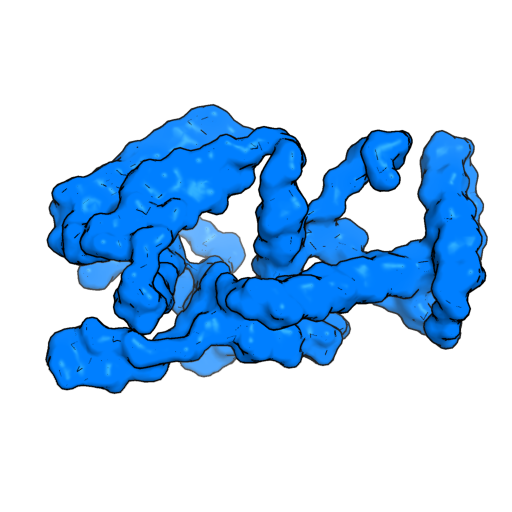 1.00 81.69 172 ILE A CA 1
ATOM 1430 C C . ILE A 1 172 ? 9.484 -5.343 3.557 1.00 81.69 172 ILE A C 1
ATOM 1432 O O . ILE A 1 172 ? 8.812 -4.994 2.583 1.00 81.69 172 ILE A O 1
ATOM 1436 N N . PRO A 1 173 ? 8.889 -5.787 4.687 1.00 85.88 173 PRO A N 1
ATOM 1437 C CA . PRO A 1 173 ? 7.436 -5.753 4.872 1.00 85.88 173 PRO A CA 1
ATOM 1438 C C . PRO A 1 173 ? 6.821 -4.361 4.690 1.00 85.88 173 PRO A C 1
ATOM 1440 O O . PRO A 1 173 ? 5.763 -4.238 4.075 1.00 85.88 173 PRO A O 1
ATOM 1443 N N . VAL A 1 174 ? 7.499 -3.310 5.160 1.00 85.00 174 VAL A N 1
ATOM 1444 C CA . VAL A 1 174 ? 7.050 -1.918 4.996 1.00 85.00 174 VAL A CA 1
ATOM 1445 C C . VAL A 1 174 ? 7.025 -1.517 3.517 1.00 85.00 174 VAL A C 1
ATOM 1447 O O . VAL A 1 174 ? 6.038 -0.962 3.046 1.00 85.00 174 VAL A O 1
ATOM 1450 N N . GLN A 1 175 ? 8.055 -1.864 2.745 1.00 85.44 175 GLN A N 1
ATOM 1451 C CA . GLN A 1 175 ? 8.122 -1.615 1.301 1.00 85.44 175 GLN A CA 1
ATOM 1452 C C . GLN A 1 175 ? 7.050 -2.399 0.537 1.00 85.44 175 GLN A C 1
ATOM 1454 O O . GLN A 1 175 ? 6.466 -1.889 -0.421 1.00 85.44 175 GLN A O 1
ATOM 1459 N N . ALA A 1 176 ? 6.765 -3.635 0.957 1.00 92.00 176 ALA A N 1
ATOM 1460 C CA . ALA A 1 176 ? 5.672 -4.420 0.393 1.00 92.00 176 ALA A CA 1
ATOM 1461 C C . ALA A 1 176 ? 4.308 -3.766 0.681 1.00 92.00 176 ALA A C 1
ATOM 1463 O O . ALA A 1 176 ? 3.468 -3.682 -0.219 1.00 92.00 176 ALA A O 1
ATOM 1464 N N . ALA A 1 177 ? 4.115 -3.237 1.894 1.00 91.75 177 ALA A N 1
ATOM 1465 C CA . ALA A 1 177 ? 2.934 -2.461 2.249 1.00 91.75 177 ALA A CA 1
ATOM 1466 C C . ALA A 1 177 ? 2.833 -1.164 1.423 1.00 91.75 177 ALA A C 1
ATOM 1468 O O . ALA A 1 177 ? 1.772 -0.899 0.863 1.00 91.75 177 ALA A O 1
ATOM 1469 N N . ASP A 1 178 ? 3.920 -0.403 1.248 1.00 90.94 178 ASP A N 1
ATOM 1470 C CA . ASP A 1 178 ? 3.952 0.802 0.399 1.00 90.94 178 ASP A CA 1
ATOM 1471 C C . ASP A 1 178 ? 3.539 0.494 -1.049 1.00 90.94 178 ASP A C 1
ATOM 1473 O O . ASP A 1 178 ? 2.715 1.200 -1.636 1.00 90.94 178 ASP A O 1
ATOM 1477 N N . LEU A 1 179 ? 4.032 -0.612 -1.620 1.00 94.88 179 LEU A N 1
ATOM 1478 C CA . LEU A 1 179 ? 3.624 -1.064 -2.950 1.00 94.88 179 LEU A CA 1
ATOM 1479 C C . LEU A 1 179 ? 2.122 -1.380 -3.020 1.00 94.88 179 LEU A C 1
ATOM 1481 O O . LEU A 1 179 ? 1.450 -0.958 -3.968 1.00 94.88 179 LEU A O 1
ATOM 1485 N N . ALA A 1 180 ? 1.586 -2.100 -2.031 1.00 96.56 180 ALA A N 1
ATOM 1486 C CA . ALA A 1 180 ? 0.163 -2.420 -1.967 1.00 96.56 180 ALA A CA 1
ATOM 1487 C C . ALA A 1 180 ? -0.691 -1.150 -1.837 1.00 96.56 180 ALA A C 1
ATOM 1489 O O . ALA A 1 180 ? -1.642 -0.969 -2.599 1.00 96.56 180 ALA A O 1
ATOM 1490 N N . ILE A 1 181 ? -0.311 -0.224 -0.951 1.00 94.88 181 ILE A N 1
ATOM 1491 C CA . ILE A 1 181 ? -0.994 1.062 -0.759 1.00 94.88 181 ILE A CA 1
ATOM 1492 C C . ILE A 1 181 ? -0.934 1.919 -2.025 1.00 94.88 181 ILE A C 1
ATOM 1494 O O . ILE A 1 181 ? -1.939 2.525 -2.402 1.00 94.88 181 ILE A O 1
ATOM 1498 N N . TYR A 1 182 ? 0.189 1.924 -2.746 1.00 95.94 182 TYR A N 1
ATOM 1499 C CA . TYR A 1 182 ? 0.285 2.598 -4.039 1.00 95.94 182 TYR A CA 1
ATOM 1500 C C . TYR A 1 182 ? -0.712 2.025 -5.057 1.00 95.94 182 TYR A C 1
ATOM 1502 O O . TYR A 1 182 ? -1.385 2.783 -5.765 1.00 95.94 182 TYR A O 1
ATOM 1510 N N . CYS A 1 183 ? -0.849 0.695 -5.101 1.00 97.56 183 CYS A N 1
ATOM 1511 C CA . CYS A 1 183 ? -1.816 0.020 -5.963 1.00 97.56 183 CYS A CA 1
ATOM 1512 C C . CYS A 1 183 ? -3.262 0.321 -5.550 1.00 97.56 183 CYS A C 1
ATOM 1514 O O . CYS A 1 183 ? -4.086 0.565 -6.425 1.00 97.56 183 CYS A O 1
ATOM 1516 N N . VAL A 1 184 ? -3.576 0.385 -4.253 1.00 97.06 184 VAL A N 1
ATOM 1517 C CA . VAL A 1 184 ? -4.904 0.811 -3.772 1.00 97.06 184 VAL A CA 1
ATOM 1518 C C . VAL A 1 184 ? -5.190 2.253 -4.202 1.00 97.06 184 VAL A C 1
ATOM 1520 O O . VAL A 1 184 ? -6.231 2.540 -4.796 1.00 97.06 184 VAL A O 1
ATOM 1523 N N . ASN A 1 185 ? -4.246 3.167 -3.975 1.00 96.00 185 ASN A N 1
ATOM 1524 C CA . ASN A 1 185 ? -4.423 4.585 -4.274 1.00 96.00 185 ASN A CA 1
ATOM 1525 C C . ASN A 1 185 ? -4.686 4.849 -5.768 1.00 96.00 185 ASN A C 1
ATOM 1527 O O . ASN A 1 185 ? -5.521 5.688 -6.114 1.00 96.00 185 ASN A O 1
ATOM 1531 N N . TRP A 1 186 ? -4.022 4.121 -6.669 1.00 96.50 186 TRP A N 1
ATOM 1532 C CA . TRP A 1 186 ? -4.124 4.360 -8.113 1.00 96.50 186 TRP A CA 1
ATOM 1533 C C . TRP A 1 186 ? -4.972 3.355 -8.892 1.00 96.50 186 TRP A C 1
ATOM 1535 O O . TRP A 1 186 ? -5.410 3.692 -9.987 1.00 96.50 186 TRP A O 1
ATOM 1545 N N . GLY A 1 187 ? -5.198 2.157 -8.360 1.00 96.00 187 GLY A N 1
ATOM 1546 C CA . GLY A 1 187 ? -5.794 1.023 -9.070 1.00 96.00 187 GLY A CA 1
ATOM 1547 C C . GLY A 1 187 ? -7.089 0.472 -8.467 1.00 96.00 187 GLY A C 1
ATOM 1548 O O . GLY A 1 187 ? -7.653 -0.450 -9.043 1.00 96.00 187 GLY A O 1
ATOM 1549 N N . PHE A 1 188 ? -7.577 1.006 -7.341 1.00 95.88 188 PHE A N 1
ATOM 1550 C CA . PHE A 1 188 ? -8.780 0.506 -6.663 1.00 95.88 188 PHE A CA 1
ATOM 1551 C C . PHE A 1 188 ? -9.822 1.609 -6.459 1.00 95.88 188 PHE A C 1
ATOM 1553 O O . PHE A 1 188 ? -9.490 2.679 -5.954 1.00 95.88 188 PHE A O 1
ATOM 1560 N N . ARG A 1 189 ? -11.087 1.380 -6.828 1.00 95.38 189 ARG A N 1
ATOM 1561 C CA . ARG A 1 189 ? -12.177 2.363 -6.683 1.00 95.38 189 ARG A CA 1
ATOM 1562 C C . ARG A 1 189 ? -13.454 1.701 -6.192 1.00 95.38 189 ARG A C 1
ATOM 1564 O O . ARG A 1 189 ? -13.725 0.548 -6.505 1.00 95.38 189 ARG A O 1
ATOM 1571 N N . LEU A 1 190 ? -14.253 2.473 -5.461 1.00 93.62 190 LEU A N 1
ATOM 1572 C CA . LEU A 1 190 ? -15.581 2.095 -4.972 1.00 93.62 190 LEU A CA 1
ATOM 1573 C C . LEU A 1 190 ? -16.565 3.222 -5.326 1.00 93.62 190 LEU A C 1
ATOM 1575 O O . LEU A 1 190 ? -16.930 4.008 -4.445 1.00 93.62 190 LEU A O 1
ATOM 1579 N N . PRO A 1 191 ? -16.988 3.340 -6.601 1.00 93.12 191 PRO A N 1
ATOM 1580 C CA . PRO A 1 191 ? -17.812 4.464 -7.055 1.00 93.12 191 PRO A CA 1
ATOM 1581 C C . PRO A 1 191 ? -19.133 4.585 -6.290 1.00 93.12 191 PRO A C 1
ATOM 1583 O O . PRO A 1 191 ? -19.526 5.678 -5.899 1.00 93.12 191 PRO A O 1
ATOM 1586 N N . THR A 1 192 ? -19.766 3.456 -5.955 1.00 91.50 192 THR A N 1
ATOM 1587 C CA . THR A 1 192 ? -21.008 3.407 -5.159 1.00 91.50 192 THR A CA 1
ATOM 1588 C C . THR A 1 192 ? -20.848 3.936 -3.732 1.00 91.50 192 THR A C 1
ATOM 1590 O O . THR A 1 192 ? -21.841 4.199 -3.059 1.00 91.50 192 THR A O 1
ATOM 1593 N N . ARG A 1 193 ? -19.607 4.101 -3.257 1.00 89.69 193 ARG A N 1
ATOM 1594 C CA . ARG A 1 193 ? -19.263 4.677 -1.950 1.00 89.69 193 ARG A CA 1
ATOM 1595 C C . ARG A 1 193 ? -18.605 6.058 -2.059 1.00 89.69 193 ARG A C 1
ATOM 1597 O O . ARG A 1 193 ? -18.128 6.566 -1.049 1.00 89.69 193 ARG A O 1
ATOM 1604 N N . GLY A 1 194 ? -18.559 6.652 -3.254 1.00 92.06 194 GLY A N 1
ATOM 1605 C CA . GLY A 1 194 ? -17.945 7.961 -3.501 1.00 92.06 194 GLY A CA 1
ATOM 1606 C C . GLY A 1 194 ? -16.418 7.945 -3.635 1.00 92.06 194 GLY A C 1
ATOM 1607 O O . GLY A 1 194 ? -15.788 8.992 -3.536 1.00 92.06 194 GLY A O 1
ATOM 1608 N N . MET A 1 195 ? -15.796 6.775 -3.833 1.00 94.75 195 MET A N 1
ATOM 1609 C CA . MET A 1 195 ? -14.365 6.671 -4.143 1.00 94.75 195 MET A CA 1
ATOM 1610 C C . MET A 1 195 ? -14.176 6.632 -5.664 1.00 94.75 195 MET A C 1
ATOM 1612 O O . MET A 1 195 ? -13.985 5.561 -6.243 1.00 94.75 195 MET A O 1
ATOM 1616 N N . ASP A 1 196 ? -14.250 7.799 -6.299 1.00 94.44 196 ASP A N 1
ATOM 1617 C CA . ASP A 1 196 ? -14.393 7.995 -7.752 1.00 94.44 196 ASP A CA 1
ATOM 1618 C C . ASP A 1 196 ? -13.258 8.824 -8.393 1.00 94.44 196 ASP A C 1
ATOM 1620 O O . ASP A 1 196 ? -13.340 9.237 -9.548 1.00 94.44 196 ASP A O 1
ATOM 1624 N N . ALA A 1 197 ? -12.162 9.047 -7.660 1.00 93.94 197 ALA A N 1
ATOM 1625 C CA . ALA A 1 197 ? -10.984 9.750 -8.169 1.00 93.94 197 ALA A CA 1
ATOM 1626 C C . ALA A 1 197 ? -10.402 9.086 -9.444 1.00 93.94 197 ALA A C 1
ATOM 1628 O O . ALA A 1 197 ? -10.598 7.887 -9.653 1.00 93.94 197 ALA A O 1
ATOM 1629 N N . PRO A 1 198 ? -9.598 9.795 -10.265 1.00 95.00 198 PRO A N 1
ATOM 1630 C CA . PRO A 1 198 ? -9.021 9.226 -11.486 1.00 95.00 198 PRO A CA 1
ATOM 1631 C C . PRO A 1 198 ? -8.271 7.911 -11.245 1.00 95.00 198 PRO A C 1
ATOM 1633 O O . PRO A 1 198 ? -7.442 7.829 -10.335 1.00 95.00 198 PRO A O 1
ATOM 1636 N N . LEU A 1 199 ? -8.557 6.893 -12.054 1.00 95.50 199 LEU A N 1
ATOM 1637 C CA . LEU A 1 199 ? -7.965 5.556 -11.986 1.00 95.50 199 LEU A CA 1
ATOM 1638 C C . LEU A 1 199 ? -6.786 5.434 -12.970 1.00 95.50 199 LEU A C 1
ATOM 1640 O O . LEU A 1 199 ? -6.813 6.009 -14.057 1.00 95.50 199 LEU A O 1
ATOM 1644 N N . ARG A 1 200 ? -5.741 4.687 -12.600 1.00 97.12 200 ARG A N 1
ATOM 1645 C CA . ARG A 1 200 ? -4.699 4.223 -13.529 1.00 97.12 200 ARG A CA 1
ATOM 1646 C C . ARG A 1 200 ? -5.029 2.803 -13.976 1.00 97.12 200 ARG A C 1
ATOM 1648 O O . ARG A 1 200 ? -4.749 1.848 -13.249 1.00 97.12 200 ARG A O 1
ATOM 1655 N N . GLU A 1 201 ? -5.603 2.678 -15.169 1.00 97.00 201 GLU A N 1
ATOM 1656 C CA . GLU A 1 201 ? -6.064 1.404 -15.741 1.00 97.00 201 GLU A CA 1
ATOM 1657 C C . GLU A 1 201 ? -4.962 0.344 -15.803 1.00 97.00 201 GLU A C 1
ATOM 1659 O O . GLU A 1 201 ? -5.198 -0.836 -15.538 1.00 97.00 201 GLU A O 1
ATOM 1664 N N . GLU A 1 202 ? -3.724 0.752 -16.085 1.00 96.75 202 GLU A N 1
ATOM 1665 C CA . GLU A 1 202 ? -2.590 -0.163 -16.160 1.00 96.75 202 GLU A CA 1
ATOM 1666 C C . GLU A 1 202 ? -2.226 -0.780 -14.800 1.00 96.75 202 GLU A C 1
ATOM 1668 O O . GLU A 1 202 ? -1.729 -1.909 -14.754 1.00 96.75 202 GLU A O 1
ATOM 1673 N N . ILE A 1 203 ? -2.500 -0.074 -13.695 1.00 97.56 203 ILE A N 1
ATOM 1674 C CA . ILE A 1 203 ? -2.344 -0.600 -12.333 1.00 97.56 203 ILE A CA 1
ATOM 1675 C C . ILE A 1 203 ? -3.560 -1.440 -11.964 1.00 97.56 203 ILE A C 1
ATOM 1677 O O . ILE A 1 203 ? -3.383 -2.558 -11.489 1.00 97.56 203 ILE A O 1
ATOM 1681 N N . ALA A 1 204 ? -4.771 -0.936 -12.212 1.00 97.25 204 ALA A N 1
ATOM 1682 C CA . ALA A 1 204 ? -6.013 -1.646 -11.915 1.00 97.25 204 ALA A CA 1
ATOM 1683 C C . ALA A 1 204 ? -6.042 -3.030 -12.581 1.00 97.25 204 ALA A C 1
ATOM 1685 O O . ALA A 1 204 ? -6.266 -4.039 -11.923 1.00 97.25 204 ALA A O 1
ATOM 1686 N N . THR A 1 205 ? -5.690 -3.095 -13.864 1.00 96.62 205 THR A N 1
ATOM 1687 C CA . THR A 1 205 ? -5.681 -4.343 -14.635 1.00 96.62 205 THR A CA 1
ATOM 1688 C C . THR A 1 205 ? -4.621 -5.326 -14.134 1.00 96.62 205 THR A C 1
ATOM 1690 O O . THR A 1 205 ? -4.888 -6.518 -14.013 1.00 96.62 205 THR A O 1
ATOM 1693 N N . LYS A 1 206 ? -3.396 -4.858 -13.848 1.00 96.31 206 LYS A N 1
ATOM 1694 C CA . LYS A 1 206 ? -2.281 -5.753 -13.482 1.00 96.31 206 LYS A CA 1
ATOM 1695 C C . LYS A 1 206 ? -2.255 -6.134 -12.004 1.00 96.31 206 LYS A C 1
ATOM 1697 O O . LYS A 1 206 ? -1.763 -7.211 -11.678 1.00 96.31 206 LYS A O 1
ATOM 1702 N N . PHE A 1 207 ? -2.726 -5.248 -11.129 1.00 97.38 207 PHE A N 1
ATOM 1703 C CA . PHE A 1 207 ? -2.608 -5.381 -9.677 1.00 97.38 207 PHE A CA 1
ATOM 1704 C C . PHE A 1 207 ? -3.948 -5.463 -8.945 1.00 97.38 207 PHE A C 1
ATOM 1706 O O . PHE A 1 207 ? -3.976 -5.944 -7.819 1.00 97.38 207 PHE A O 1
ATOM 1713 N N . GLY A 1 208 ? -5.064 -5.102 -9.582 1.00 96.94 208 GLY A N 1
ATOM 1714 C CA . GLY A 1 208 ? -6.409 -5.257 -9.021 1.00 96.94 208 GLY A CA 1
ATOM 1715 C C . GLY A 1 208 ? -6.736 -6.685 -8.566 1.00 96.94 208 GLY A C 1
ATOM 1716 O O . GLY A 1 208 ? -7.178 -6.832 -7.428 1.00 96.94 208 GLY A O 1
ATOM 1717 N N . PRO A 1 209 ? -6.455 -7.739 -9.364 1.00 96.81 209 PRO A N 1
ATOM 1718 C CA . PRO A 1 209 ? -6.658 -9.122 -8.923 1.00 96.81 209 PRO A CA 1
ATOM 1719 C C . PRO A 1 209 ? -5.865 -9.466 -7.657 1.00 96.81 209 PRO A C 1
ATOM 1721 O O . PRO A 1 209 ? -6.403 -10.073 -6.742 1.00 96.81 209 PRO A O 1
ATOM 1724 N N . TRP A 1 210 ? -4.622 -8.986 -7.539 1.00 97.56 210 TRP A N 1
ATOM 1725 C CA . TRP A 1 210 ? -3.820 -9.183 -6.327 1.00 97.56 210 TRP A CA 1
ATOM 1726 C C . TRP A 1 210 ? -4.424 -8.483 -5.105 1.00 97.56 210 TRP A C 1
ATOM 1728 O O . TRP A 1 210 ? -4.406 -9.039 -4.013 1.00 97.56 210 TRP A O 1
ATOM 1738 N N . LEU A 1 211 ? -4.980 -7.277 -5.270 1.00 96.94 211 LEU A N 1
ATOM 1739 C CA . LEU A 1 211 ? -5.679 -6.576 -4.186 1.00 96.94 211 LEU A CA 1
ATOM 1740 C C . LEU A 1 211 ? -6.977 -7.292 -3.782 1.00 96.94 211 LEU A C 1
ATOM 1742 O O . LEU A 1 211 ? -7.333 -7.291 -2.605 1.00 96.94 211 LEU A O 1
ATOM 1746 N N . ALA A 1 212 ? -7.693 -7.884 -4.740 1.00 94.50 212 ALA A N 1
ATOM 1747 C CA . ALA A 1 212 ? -8.885 -8.689 -4.480 1.00 94.50 212 ALA A CA 1
ATOM 1748 C C . ALA A 1 212 ? -8.547 -9.967 -3.698 1.00 94.50 212 ALA A C 1
ATOM 1750 O O . ALA A 1 212 ? -9.233 -10.272 -2.726 1.00 94.50 212 ALA A O 1
ATOM 1751 N N . ASP A 1 213 ? -7.463 -10.642 -4.082 1.00 94.75 213 ASP A N 1
ATOM 1752 C CA . ASP A 1 213 ? -6.990 -11.871 -3.442 1.00 94.75 213 ASP A CA 1
ATOM 1753 C C . ASP A 1 213 ? -6.423 -11.626 -2.034 1.00 94.75 213 ASP A C 1
ATOM 1755 O O . ASP A 1 213 ? -6.620 -12.445 -1.140 1.00 94.75 213 ASP A O 1
ATOM 1759 N N . LEU A 1 214 ? -5.695 -10.522 -1.827 1.00 96.75 214 LEU A N 1
ATOM 1760 C CA . LEU A 1 214 ? -5.010 -10.246 -0.558 1.00 96.75 214 LEU A CA 1
ATOM 1761 C C . LEU A 1 214 ? -5.883 -9.546 0.481 1.00 96.75 214 LEU A C 1
ATOM 1763 O O . LEU A 1 214 ? -5.567 -9.618 1.669 1.00 96.75 214 LEU A O 1
ATOM 1767 N N . GLN A 1 215 ? -6.914 -8.796 0.080 1.00 95.88 215 GLN A N 1
ATOM 1768 C CA . GLN A 1 215 ? -7.709 -8.056 1.060 1.00 95.88 215 GLN A CA 1
ATOM 1769 C C . GLN A 1 215 ? -8.419 -9.007 2.020 1.00 95.88 215 GLN A C 1
ATOM 1771 O O . GLN A 1 215 ? -8.967 -10.031 1.615 1.00 95.88 215 GLN A O 1
ATOM 1776 N N . PHE A 1 216 ? -8.463 -8.627 3.295 1.00 94.94 216 PHE A N 1
ATOM 1777 C CA . PHE A 1 216 ? -9.278 -9.345 4.266 1.00 94.94 216 PHE A CA 1
ATOM 1778 C C . PHE A 1 216 ? -10.742 -9.409 3.814 1.00 94.94 216 PHE A C 1
ATOM 1780 O O . PHE A 1 216 ? -11.296 -8.411 3.350 1.00 94.94 216 PHE A O 1
ATOM 1787 N N . GLN A 1 217 ? -11.366 -10.567 3.995 1.00 92.19 217 GLN A N 1
ATOM 1788 C CA . GLN A 1 217 ? -12.808 -10.750 3.907 1.00 92.19 217 GLN A CA 1
ATOM 1789 C C . GLN A 1 217 ? -13.229 -11.524 5.149 1.00 92.19 217 GLN A C 1
ATOM 1791 O O . GLN A 1 217 ? -12.703 -12.607 5.407 1.00 92.19 217 GLN A O 1
ATOM 1796 N N . GLY A 1 218 ? -14.142 -10.965 5.931 1.00 84.44 218 GLY A N 1
ATOM 1797 C CA . GLY A 1 218 ? -14.607 -11.617 7.145 1.00 84.44 218 GLY A CA 1
ATOM 1798 C C . GLY A 1 218 ? -15.903 -11.028 7.660 1.00 84.44 218 GLY A C 1
ATOM 1799 O O . GLY A 1 218 ? -16.413 -10.043 7.129 1.00 84.44 218 GLY A O 1
ATOM 1800 N N . ASP A 1 219 ? -16.427 -11.652 8.701 1.00 83.81 219 ASP A N 1
ATOM 1801 C CA . ASP A 1 219 ? -17.679 -11.259 9.321 1.00 83.81 219 ASP A CA 1
ATOM 1802 C C . ASP A 1 219 ? -17.416 -10.309 10.489 1.00 83.81 219 ASP A C 1
ATOM 1804 O O . ASP A 1 219 ? -16.637 -10.607 11.394 1.00 83.81 219 ASP A O 1
ATOM 1808 N N . ALA A 1 220 ? -18.083 -9.157 10.474 1.00 75.56 220 ALA A N 1
ATOM 1809 C CA . ALA A 1 220 ? -18.105 -8.221 11.585 1.00 75.56 220 ALA A CA 1
ATOM 1810 C C . ALA A 1 220 ? -19.409 -8.376 12.370 1.00 75.56 220 ALA A C 1
ATOM 1812 O O . ALA A 1 220 ? -20.509 -8.333 11.807 1.00 75.56 220 ALA A O 1
ATOM 1813 N N . HIS A 1 221 ? -19.288 -8.490 13.691 1.00 75.69 221 HIS A N 1
ATOM 1814 C CA . HIS A 1 221 ? -20.425 -8.584 14.597 1.00 75.69 221 HIS A CA 1
ATOM 1815 C C . HIS A 1 221 ? -20.723 -7.224 15.219 1.00 75.69 221 HIS A C 1
ATOM 1817 O O . HIS A 1 221 ? -19.976 -6.728 16.059 1.00 75.69 221 HIS A O 1
ATOM 1823 N N . LYS A 1 222 ? -21.850 -6.614 14.840 1.00 69.44 222 LYS A N 1
ATOM 1824 C CA . LYS A 1 222 ? -22.288 -5.345 15.431 1.00 69.44 222 LYS A CA 1
ATOM 1825 C C . LYS A 1 222 ? -23.756 -5.409 15.822 1.00 69.44 222 LYS A C 1
ATOM 1827 O O . LYS A 1 222 ? -24.623 -5.594 14.973 1.00 69.44 222 LYS A O 1
ATOM 1832 N N . ASN A 1 223 ? -24.035 -5.219 17.113 1.00 68.44 223 ASN A N 1
ATOM 1833 C CA . ASN A 1 223 ? -25.389 -5.207 17.682 1.00 68.44 223 ASN A CA 1
ATOM 1834 C C . ASN A 1 223 ? -26.215 -6.462 17.320 1.00 68.44 223 ASN A C 1
ATOM 1836 O O . ASN A 1 223 ? -27.383 -6.353 16.954 1.00 68.44 223 ASN A O 1
ATOM 1840 N N . GLY A 1 224 ? -25.593 -7.647 17.353 1.00 72.06 224 GLY A N 1
ATOM 1841 C CA . GLY A 1 224 ? -26.254 -8.918 17.024 1.00 72.06 224 GLY A CA 1
ATOM 1842 C C . GLY A 1 224 ? -26.515 -9.153 15.531 1.00 72.06 224 GLY A C 1
ATOM 1843 O O . GLY A 1 224 ? -27.160 -10.135 15.180 1.00 72.06 224 GLY A O 1
ATOM 1844 N N . ARG A 1 225 ? -26.025 -8.277 14.642 1.00 76.56 225 ARG A N 1
ATOM 1845 C CA . ARG A 1 225 ? -26.068 -8.468 13.186 1.00 76.56 225 ARG A CA 1
ATOM 1846 C C . ARG A 1 225 ? -24.677 -8.779 12.644 1.00 76.56 225 ARG A C 1
ATOM 1848 O O . ARG A 1 225 ? -23.693 -8.177 13.080 1.00 76.56 225 ARG A O 1
ATOM 1855 N N . ILE A 1 226 ? -24.638 -9.700 11.686 1.00 79.25 226 ILE A N 1
ATOM 1856 C CA . ILE A 1 226 ? -23.442 -10.079 10.935 1.00 79.25 226 ILE A CA 1
ATOM 1857 C C . ILE A 1 226 ? -23.396 -9.231 9.665 1.00 79.25 226 ILE A C 1
ATOM 1859 O O . ILE A 1 226 ? -24.381 -9.164 8.926 1.00 79.25 226 ILE A O 1
ATOM 1863 N N . PHE A 1 227 ? -22.271 -8.568 9.421 1.00 81.06 227 PHE A N 1
ATOM 1864 C CA . PHE A 1 227 ? -22.025 -7.829 8.187 1.00 81.06 227 PHE A CA 1
ATOM 1865 C C . PHE A 1 227 ? -20.728 -8.312 7.559 1.00 81.06 227 PHE A C 1
ATOM 1867 O O . PHE A 1 227 ? -19.734 -8.474 8.261 1.00 81.06 227 PHE A O 1
ATOM 1874 N N . GLN A 1 228 ? -20.719 -8.461 6.236 1.00 83.69 228 GLN A N 1
ATOM 1875 C CA . GLN A 1 228 ? -19.487 -8.755 5.519 1.00 83.69 228 GLN A CA 1
ATOM 1876 C C . GLN A 1 228 ? -18.578 -7.520 5.531 1.00 83.69 228 GLN A C 1
ATOM 1878 O O . GLN A 1 228 ? -18.946 -6.438 5.055 1.00 83.69 228 GLN A O 1
ATOM 1883 N N . GLU A 1 229 ? -17.383 -7.688 6.078 1.00 85.94 229 GLU A N 1
ATOM 1884 C CA . GLU A 1 229 ? -16.351 -6.675 6.156 1.00 85.94 229 GLU A CA 1
ATOM 1885 C C . GLU A 1 229 ? -15.189 -6.999 5.214 1.00 85.94 229 GLU A C 1
ATOM 1887 O O . GLU A 1 229 ? -14.727 -8.131 5.096 1.00 85.94 229 GLU A O 1
ATOM 1892 N N . TYR A 1 230 ? -14.717 -5.953 4.539 1.00 92.25 230 TYR A N 1
ATOM 1893 C CA . TYR A 1 230 ? -13.592 -5.996 3.614 1.00 92.25 230 TYR A CA 1
ATOM 1894 C C . TYR A 1 230 ? -12.412 -5.231 4.205 1.00 92.25 230 TYR A C 1
ATOM 1896 O O . TYR A 1 230 ? -12.606 -4.168 4.806 1.00 92.25 230 TYR A O 1
ATOM 1904 N N . GLY A 1 231 ? -11.194 -5.730 3.994 1.00 93.69 231 GLY A N 1
ATOM 1905 C CA . GLY A 1 231 ? -9.948 -5.153 4.499 1.00 93.69 231 GLY A CA 1
ATOM 1906 C C . GLY A 1 231 ? -9.643 -3.764 3.945 1.00 93.69 231 GLY A C 1
ATOM 1907 O O . GLY A 1 231 ? -9.035 -2.951 4.640 1.00 93.69 231 GLY A O 1
ATOM 1908 N N . ILE A 1 232 ? -10.109 -3.460 2.730 1.00 95.69 232 ILE A N 1
ATOM 1909 C CA . ILE A 1 232 ? -9.996 -2.131 2.124 1.00 95.69 232 ILE A CA 1
ATOM 1910 C C . ILE A 1 232 ? -11.282 -1.340 2.396 1.00 95.69 232 ILE A C 1
ATOM 1912 O O . ILE A 1 232 ? -12.382 -1.775 2.053 1.00 95.69 232 ILE A O 1
ATOM 1916 N N . VAL A 1 233 ? -11.155 -0.154 2.990 1.00 94.25 233 VAL A N 1
ATOM 1917 C CA . VAL A 1 233 ? -12.278 0.736 3.312 1.00 94.25 233 VAL A CA 1
ATOM 1918 C C . VAL A 1 233 ? -12.058 2.133 2.759 1.00 94.25 233 VAL A C 1
ATOM 1920 O O . VAL A 1 233 ? -10.947 2.651 2.774 1.00 94.25 233 VAL A O 1
ATOM 1923 N N . PHE A 1 234 ? -13.135 2.763 2.298 1.00 95.31 234 PHE A N 1
ATOM 1924 C CA . PHE A 1 234 ? -13.142 4.180 1.962 1.00 95.31 234 PHE A CA 1
ATOM 1925 C C . PHE A 1 234 ? -13.814 4.979 3.076 1.00 95.31 234 PHE A C 1
ATOM 1927 O O . PHE A 1 234 ? -14.902 4.626 3.536 1.00 95.31 234 PHE A O 1
ATOM 1934 N N . VAL A 1 235 ? -13.158 6.054 3.501 1.00 94.81 235 VAL A N 1
ATOM 1935 C CA . VAL A 1 235 ? -13.581 6.935 4.587 1.00 94.81 235 VAL A CA 1
ATOM 1936 C C . VAL A 1 235 ? -13.733 8.341 4.011 1.00 94.81 235 VAL A C 1
ATOM 1938 O O . VAL A 1 235 ? -12.743 9.064 3.919 1.00 94.81 235 VAL A O 1
ATOM 1941 N N . PRO A 1 236 ? -14.955 8.733 3.600 1.00 92.62 236 PRO A N 1
ATOM 1942 C CA . PRO A 1 236 ? -15.195 10.027 2.958 1.00 92.62 236 PRO A CA 1
ATOM 1943 C C . PRO A 1 236 ? -14.788 11.216 3.830 1.00 92.62 236 PRO A C 1
ATOM 1945 O O . PRO A 1 236 ? -14.346 12.236 3.317 1.00 92.62 236 PRO A O 1
ATOM 1948 N N . ASP A 1 237 ? -14.916 11.066 5.148 1.00 91.38 237 ASP A N 1
ATOM 1949 C CA . ASP A 1 237 ? -14.508 12.067 6.124 1.00 91.38 237 ASP A CA 1
ATOM 1950 C C . ASP A 1 237 ? -13.874 11.370 7.344 1.00 91.38 237 ASP A C 1
ATOM 1952 O O . ASP A 1 237 ? -14.574 10.650 8.074 1.00 91.38 237 ASP A O 1
ATOM 1956 N N . PRO A 1 238 ? -12.555 11.533 7.561 1.00 92.19 238 PRO A N 1
ATOM 1957 C CA . PRO A 1 238 ? -11.852 10.918 8.678 1.00 92.19 238 PRO A CA 1
ATOM 1958 C C . PRO A 1 238 ? -11.974 11.677 10.013 1.00 92.19 238 PRO A C 1
ATOM 1960 O O . PRO A 1 238 ? -11.484 11.167 11.023 1.00 92.19 238 PRO A O 1
ATOM 1963 N N . TYR A 1 239 ? -12.601 12.859 10.041 1.00 88.88 239 TYR A N 1
ATOM 1964 C CA . TYR A 1 239 ? -12.677 13.752 11.208 1.00 88.88 239 TYR A CA 1
ATOM 1965 C C . TYR A 1 239 ? -14.075 13.859 11.831 1.00 88.88 239 TYR A C 1
ATOM 1967 O O . TYR A 1 239 ? -14.201 14.303 12.970 1.00 88.88 239 TYR A O 1
ATOM 1975 N N . THR A 1 240 ? -15.128 13.429 11.136 1.00 79.62 240 THR A N 1
ATOM 1976 C CA . THR A 1 240 ? -16.494 13.417 11.690 1.00 79.62 240 THR A CA 1
ATOM 1977 C C . THR A 1 240 ? -16.711 12.315 12.731 1.00 79.62 240 THR A C 1
ATOM 1979 O O . THR A 1 240 ? -16.486 11.124 12.469 1.00 79.62 240 THR A O 1
ATOM 1982 N N . ALA A 1 241 ? -17.223 12.712 13.902 1.00 60.53 241 ALA A N 1
ATOM 1983 C CA . ALA A 1 241 ? -17.701 11.798 14.937 1.00 60.53 241 ALA A CA 1
ATOM 1984 C C . ALA A 1 241 ? -18.928 10.997 14.453 1.00 60.53 241 ALA A C 1
ATOM 1986 O O . ALA A 1 241 ? -19.716 11.471 13.633 1.00 60.53 241 ALA A O 1
ATOM 1987 N N . ARG A 1 242 ? -19.068 9.762 14.942 1.00 50.56 242 ARG A N 1
ATOM 1988 C CA . ARG A 1 242 ? -20.278 8.938 14.821 1.00 50.56 242 ARG A CA 1
ATOM 1989 C C . ARG A 1 242 ? -20.796 8.618 16.207 1.00 50.56 242 ARG A C 1
ATOM 1991 O O . ARG A 1 242 ? -19.933 8.357 17.073 1.00 50.56 242 ARG A O 1
#

pLDDT: mean 89.63, std 10.72, range [41.41, 98.06]

Sequence (242 aa):
MHQFRTELKGCKLLDRDRFKWAAQAPTMSDEERRKHSRGFLTRGLEKKSPSRNEFTAYGQACLEMARGIFQALRNHQAVLFAAAIPRKTIKPDTHEATDFLRKDQVFLLERYFYFLEAKKEHGLLVMDEIEKTEDRRFVRRLENYFTKTQTGRFRSAWIVPTPFFVSSDMAIPVQAADLAIYCVNWGFRLPTRGMDAPLREEIATKFGPWLADLQFQGDAHKNGRIFQEYGIVFVPDPYTAR

Foldseek 3Di:
DVVLPDDFFLCVLPPPLLVVLLPPDPDDDPVQLVVLCVVLSVCVVVVHDRDSSSSNSVSNVSLVVLVVLLVVCVVVLAAAAFEAEDPPADQDPDPCSQQADWQSVVVLLQLVLVVQVVVVAADAAEEEDDDPVVVVSVLRNLCCQLPVDPSNVVSCVRYVSGYHYDYPDPCSVVNSNSSLVSLCLAQNADVVVVRDPHHDPVSVVSCVVSQVSRWDWDWDDDPNDTDIDTSYYYDHHRRDDD